Protein AF-A0A6F9BX12-F1 (afdb_monomer)

Mean predicted aligned error: 16.03 Å

Secondary structure (DSSP, 8-state):
--SSHHHHHHHHHHHHHHHHHHHHHHHHHHHHHHHHHHHHHHHHHHHH---TTSSSSS-HHHHHHHS--S-PPPHHHHHHHHHHHHHHHHHHHHHHHHHH-S-HHHHHHHHHHHHHHHHHHHHHHHHHHHHHHHHHHHH-TTHHHHIIIIIIHHHHHHHHHHHHHHHHHHHHHHHHTS---HHHHHHHHHHHHHHHHHHHHHIIIIISHHHHTT--THHHHHHHHHHH-----SS-TTTTTTTT-----------------------------

Sequence (273 aa):
MYRSHVSLYTQGQGSMEGRLHHVVLHGVCITLAMVSQVFSETFHVLASGTNSGGLFRTTMDNVSESFPLEVTMDCWADNTWIMLRIWSSAWLIHSLFTVFQSDLLPSLFFKWVMPVHSFQMLYVSYRNLHNHRAWLAINNPKEPWWTRYLTQNGLAVFGWWTLLEALVSLGVVLRYQAGLPDPLVSSMVLTLLLLGMLIWFVFESFIFSKYIRYTFTVYPVLIVGLGAMVPNAGSNDDTSKYLTKEPNHKPDFCKTVCQPMGKDSTMASQTGF

Solvent-accessible surface area (backbone atoms only — not comparable to full-atom values): 16300 Å² total; per-residue (Å²): 143,78,75,72,67,61,56,59,51,53,56,52,46,55,53,50,51,51,52,48,50,51,53,51,48,53,52,49,52,54,52,51,50,50,51,53,48,55,51,52,50,51,53,48,54,54,42,69,44,92,51,98,80,47,100,47,94,67,33,63,66,63,51,43,71,74,50,75,57,96,80,67,82,57,73,70,62,62,52,48,55,55,53,53,51,54,52,52,48,52,54,52,52,49,54,53,49,58,74,73,48,91,64,64,64,67,60,45,53,60,38,48,50,53,21,53,52,30,49,51,52,43,50,52,50,53,52,52,50,61,75,44,39,73,60,36,57,74,77,42,63,63,53,68,54,49,47,37,64,48,52,45,19,50,36,40,33,53,20,53,52,36,41,50,54,30,40,54,48,48,31,52,44,42,41,72,74,68,65,46,57,68,71,59,39,53,51,51,40,52,48,52,53,49,50,53,48,52,54,49,50,46,36,33,69,66,76,36,38,92,75,45,64,69,52,64,44,53,58,62,50,47,54,52,54,55,65,69,66,66,76,88,88,78,81,64,85,71,57,69,78,62,73,81,65,85,78,97,79,89,79,91,85,88,85,88,87,88,85,90,79,82,89,85,89,86,90,83,86,85,90,84,134

Structure (mmCIF, N/CA/C/O backbone):
data_AF-A0A6F9BX12-F1
#
_entry.id   AF-A0A6F9BX12-F1
#
loop_
_atom_site.group_PDB
_atom_site.id
_atom_site.type_symbol
_atom_site.label_atom_id
_atom_site.label_alt_id
_atom_site.label_comp_id
_atom_site.label_asym_id
_atom_site.label_entity_id
_atom_site.label_seq_id
_atom_site.pdbx_PDB_ins_code
_atom_site.Cartn_x
_atom_site.Cartn_y
_atom_site.Cartn_z
_atom_site.occupancy
_atom_site.B_iso_or_equiv
_atom_site.auth_seq_id
_atom_site.auth_comp_id
_atom_site.auth_asym_id
_atom_site.auth_atom_id
_atom_site.pdbx_PDB_model_num
ATOM 1 N N . MET A 1 1 ? -45.456 -12.730 36.410 1.00 42.88 1 MET A N 1
ATOM 2 C CA . MET A 1 1 ? -45.103 -11.617 35.498 1.00 42.88 1 MET A CA 1
ATOM 3 C C . MET A 1 1 ? -43.731 -11.026 35.889 1.00 42.88 1 MET A C 1
ATOM 5 O O . MET A 1 1 ? -43.645 -9.866 36.245 1.00 42.88 1 MET A O 1
ATOM 9 N N . TYR A 1 2 ? -42.648 -11.824 35.887 1.00 39.19 2 TYR A N 1
ATOM 10 C CA . TYR A 1 2 ? -41.310 -11.372 36.351 1.00 39.19 2 TYR A CA 1
ATOM 11 C C . TYR A 1 2 ? -40.143 -11.930 35.505 1.00 39.19 2 TYR A C 1
ATOM 13 O O . TYR A 1 2 ? -38.984 -11.852 35.888 1.00 39.19 2 TYR A O 1
ATOM 21 N N . ARG A 1 3 ? -40.432 -12.542 34.346 1.00 43.69 3 ARG A N 1
ATOM 22 C CA . ARG A 1 3 ? -39.430 -13.277 33.548 1.00 43.69 3 ARG A CA 1
ATOM 23 C C . ARG A 1 3 ? -38.825 -12.455 32.399 1.00 43.69 3 ARG A C 1
ATOM 25 O O . ARG A 1 3 ? -37.808 -12.849 31.849 1.00 43.69 3 ARG A O 1
ATOM 32 N N . SER A 1 4 ? -39.397 -11.297 32.071 1.00 49.06 4 SER A N 1
ATOM 33 C CA . SER A 1 4 ? -39.005 -10.526 30.880 1.00 49.06 4 SER A CA 1
ATOM 34 C C . SER A 1 4 ? -37.912 -9.480 31.138 1.00 49.06 4 SER A C 1
ATOM 36 O O . SER A 1 4 ? -37.182 -9.130 30.218 1.00 49.06 4 SER A O 1
ATOM 38 N N . HIS A 1 5 ? -37.742 -9.010 32.380 1.00 43.38 5 HIS A N 1
ATOM 39 C CA . HIS A 1 5 ? -36.736 -7.986 32.706 1.00 43.38 5 HIS A CA 1
ATOM 40 C C . HIS A 1 5 ? -35.324 -8.552 32.929 1.00 43.38 5 HIS A C 1
ATOM 42 O O . HIS A 1 5 ? -34.346 -7.855 32.681 1.00 43.38 5 HIS A O 1
ATOM 48 N N . VAL A 1 6 ? -35.192 -9.823 33.323 1.00 50.25 6 VAL A N 1
ATOM 49 C CA . VAL A 1 6 ? -33.879 -10.451 33.576 1.00 50.25 6 VAL A CA 1
ATOM 50 C C . VAL A 1 6 ? -33.099 -10.693 32.274 1.00 50.25 6 VAL A C 1
ATOM 52 O O . VAL A 1 6 ? -31.873 -10.602 32.267 1.00 50.25 6 VAL A O 1
ATOM 55 N N . SER A 1 7 ? -33.795 -10.927 31.155 1.00 48.75 7 SER A N 1
ATOM 56 C CA . SER A 1 7 ? -33.174 -11.236 29.855 1.00 48.75 7 SER A CA 1
ATOM 57 C C . SER A 1 7 ? -32.517 -10.021 29.186 1.00 48.75 7 SER A C 1
ATOM 59 O O . SER A 1 7 ? -31.494 -10.160 28.528 1.00 48.75 7 SER A O 1
ATOM 61 N N . LEU A 1 8 ? -33.069 -8.818 29.376 1.00 45.97 8 LEU A N 1
ATOM 62 C CA . LEU A 1 8 ? -32.510 -7.576 28.820 1.00 45.97 8 LEU A CA 1
ATOM 63 C C . LEU A 1 8 ? -31.244 -7.127 29.563 1.00 45.97 8 LEU A C 1
ATOM 65 O O . LEU A 1 8 ? -30.300 -6.655 28.933 1.00 45.97 8 LEU A O 1
ATOM 69 N N . TYR A 1 9 ? -31.195 -7.333 30.883 1.00 42.28 9 TYR A N 1
ATOM 70 C CA . TYR A 1 9 ? -29.991 -7.073 31.673 1.00 42.28 9 TYR A CA 1
ATOM 71 C C . TYR A 1 9 ? -28.871 -8.056 31.334 1.00 42.28 9 TYR A C 1
ATOM 73 O O . TYR A 1 9 ? -27.761 -7.627 31.054 1.00 42.28 9 TYR A O 1
ATOM 81 N N . THR A 1 10 ? -29.160 -9.356 31.262 1.00 49.72 10 THR A N 1
ATOM 82 C CA . THR A 1 10 ? -28.142 -10.372 30.932 1.00 49.72 10 THR A CA 1
ATOM 83 C C . THR A 1 10 ? -27.606 -10.244 29.501 1.00 49.72 10 THR A C 1
ATOM 85 O O . THR A 1 10 ? -26.407 -10.409 29.287 1.00 49.72 10 THR A O 1
ATOM 88 N N . GLN A 1 11 ? -28.442 -9.860 28.530 1.00 42.38 11 GLN A N 1
ATOM 89 C CA . GLN A 1 11 ? -28.013 -9.640 27.143 1.00 42.38 11 GLN A CA 1
ATOM 90 C C . GLN A 1 11 ? -27.210 -8.335 26.958 1.00 42.38 11 GLN A C 1
ATOM 92 O O . GLN A 1 11 ? -26.250 -8.305 26.187 1.00 42.38 11 GLN A O 1
ATOM 97 N N . GLY A 1 12 ? -27.536 -7.273 27.707 1.00 48.53 12 GLY A N 1
ATOM 98 C CA . GLY A 1 12 ? -26.727 -6.048 27.759 1.00 48.53 12 GLY A CA 1
ATOM 99 C C . GLY A 1 12 ? -25.396 -6.233 28.498 1.00 48.53 12 GLY A C 1
ATOM 100 O O . GLY A 1 12 ? -24.371 -5.702 28.072 1.00 48.53 12 GLY A O 1
ATOM 101 N N . GLN A 1 13 ? -25.393 -7.042 29.558 1.00 46.41 13 GLN A N 1
ATOM 102 C CA . GLN A 1 13 ? -24.228 -7.317 30.398 1.00 46.41 13 GLN A CA 1
ATOM 103 C C . GLN A 1 13 ? -23.211 -8.220 29.683 1.00 46.41 13 GLN A C 1
ATOM 105 O O . GLN A 1 13 ? -22.035 -7.877 29.654 1.00 46.41 13 GLN A O 1
ATOM 110 N N . GLY A 1 14 ? -23.656 -9.261 28.966 1.00 53.12 14 GLY A N 1
ATOM 111 C CA . GLY A 1 14 ? -22.767 -10.081 28.129 1.00 53.12 14 GLY A CA 1
ATOM 112 C C . GLY A 1 14 ? -22.146 -9.318 26.947 1.00 53.12 14 GLY A C 1
ATOM 113 O O . GLY A 1 14 ? -20.996 -9.559 26.581 1.00 53.12 14 GLY A O 1
ATOM 114 N N . SER A 1 15 ? -22.864 -8.342 26.377 1.00 54.81 15 SER A N 1
ATOM 115 C CA . SER A 1 15 ? -22.341 -7.482 25.302 1.00 54.81 15 SER A CA 1
ATOM 116 C C . SER A 1 15 ? -21.321 -6.451 25.812 1.00 54.81 15 SER A C 1
ATOM 118 O O . SER A 1 15 ? -20.305 -6.204 25.155 1.00 54.81 15 SER A O 1
ATOM 120 N N . MET A 1 16 ? -21.559 -5.864 26.993 1.00 59.56 16 MET A N 1
ATOM 121 C CA . MET A 1 16 ? -20.612 -4.947 27.639 1.00 59.56 16 MET A CA 1
ATOM 122 C C . MET A 1 16 ? -19.359 -5.670 28.133 1.00 59.56 16 MET A C 1
ATOM 124 O O . MET A 1 16 ? -18.258 -5.171 27.918 1.00 59.56 16 MET A O 1
ATOM 128 N N . GLU A 1 17 ? -19.509 -6.850 28.730 1.00 69.00 17 GLU A N 1
ATOM 129 C CA . GLU A 1 17 ? -18.398 -7.671 29.211 1.00 69.00 17 GLU A CA 1
ATOM 130 C C . GLU A 1 17 ? -17.538 -8.177 28.044 1.00 69.00 17 GLU A C 1
ATOM 132 O O . GLU A 1 17 ? -16.317 -8.053 28.089 1.00 69.00 17 GLU A O 1
ATOM 137 N N . GLY A 1 18 ? -18.150 -8.597 26.929 1.00 70.94 18 GLY A N 1
ATOM 138 C CA . GLY A 1 18 ? -17.422 -8.959 25.706 1.00 70.94 18 GLY A CA 1
ATOM 139 C C . GLY A 1 18 ? -16.655 -7.788 25.076 1.00 70.94 18 GLY A C 1
ATOM 140 O O . GLY A 1 18 ? -15.501 -7.939 24.671 1.00 70.94 18 GLY A O 1
ATOM 141 N N . ARG A 1 19 ? -17.255 -6.591 25.036 1.00 69.06 19 ARG A N 1
ATOM 142 C CA . ARG A 1 19 ? -16.583 -5.376 24.543 1.00 69.06 19 ARG A CA 1
ATOM 143 C C . ARG A 1 19 ? -15.435 -4.953 25.461 1.00 69.06 19 ARG A C 1
ATOM 145 O O . ARG A 1 19 ? -14.376 -4.575 24.965 1.00 69.06 19 ARG A O 1
ATOM 152 N N . LEU A 1 20 ? -15.636 -5.036 26.776 1.00 75.94 20 LEU A N 1
ATOM 153 C CA . LEU A 1 20 ? -14.616 -4.731 27.774 1.00 75.94 20 LEU A CA 1
ATOM 154 C C . LEU A 1 20 ? -13.445 -5.710 27.668 1.00 75.94 20 LEU A C 1
ATOM 156 O O . LEU A 1 20 ? -12.307 -5.267 27.574 1.00 75.94 20 LEU A O 1
ATOM 160 N N . HIS A 1 21 ? -13.714 -7.015 27.586 1.00 79.12 21 HIS A N 1
ATOM 161 C CA . HIS A 1 21 ? -12.685 -8.035 27.383 1.00 79.12 21 HIS A CA 1
ATOM 162 C C . HIS A 1 21 ? -11.874 -7.794 26.113 1.00 79.12 21 HIS A C 1
ATOM 164 O O . HIS A 1 21 ? -10.651 -7.879 26.153 1.00 79.12 21 HIS A O 1
ATOM 170 N N . HIS A 1 22 ? -12.530 -7.451 25.002 1.00 72.81 22 HIS A N 1
ATOM 171 C CA . HIS A 1 22 ? -11.839 -7.145 23.753 1.00 72.81 22 HIS A CA 1
ATOM 172 C C . HIS A 1 22 ? -10.929 -5.914 23.902 1.00 72.81 22 HIS A C 1
ATOM 174 O O . HIS A 1 22 ? -9.751 -5.981 23.570 1.00 72.81 22 HIS A O 1
ATOM 180 N N . VAL A 1 23 ? -11.428 -4.806 24.461 1.00 77.38 23 VAL A N 1
ATOM 181 C CA . VAL A 1 23 ? -10.627 -3.580 24.655 1.00 77.38 23 VAL A CA 1
ATOM 182 C C . VAL A 1 23 ? -9.467 -3.803 25.630 1.00 77.38 23 VAL A C 1
ATOM 184 O O . VAL A 1 23 ? -8.347 -3.375 25.355 1.00 77.38 23 VAL A O 1
ATOM 187 N N . VAL A 1 24 ? -9.706 -4.516 26.734 1.00 82.31 24 VAL A N 1
ATOM 188 C CA . VAL A 1 24 ? -8.669 -4.870 27.712 1.00 82.31 24 VAL A CA 1
ATOM 189 C C . VAL A 1 24 ? -7.616 -5.772 27.072 1.00 82.31 24 VAL A C 1
ATOM 191 O O . VAL A 1 24 ? -6.429 -5.521 27.247 1.00 82.31 24 VAL A O 1
ATOM 194 N N . LEU A 1 25 ? -8.019 -6.767 26.277 1.00 84.56 25 LEU A N 1
ATOM 195 C CA . LEU A 1 25 ? -7.093 -7.651 25.569 1.00 84.56 25 LEU A CA 1
ATOM 196 C C . LEU A 1 25 ? -6.205 -6.871 24.592 1.00 84.56 25 LEU A C 1
ATOM 198 O O . LEU A 1 25 ? -4.987 -7.025 24.631 1.00 84.56 25 LEU A O 1
ATOM 202 N N . HIS A 1 26 ? -6.788 -5.989 23.773 1.00 78.50 26 HIS A N 1
ATOM 203 C CA . HIS A 1 26 ? -6.023 -5.118 22.869 1.00 78.50 26 HIS A CA 1
ATOM 204 C C . HIS A 1 26 ? -5.040 -4.226 23.638 1.00 78.50 26 HIS A C 1
ATOM 206 O O . HIS A 1 26 ? -3.866 -4.150 23.275 1.00 78.50 26 HIS A O 1
ATOM 212 N N . GLY A 1 27 ? -5.474 -3.614 24.745 1.00 82.25 27 GLY A N 1
ATOM 213 C CA . GLY A 1 27 ? -4.604 -2.805 25.605 1.00 82.25 27 GLY A CA 1
ATOM 214 C C . GLY A 1 27 ? -3.451 -3.603 26.228 1.00 82.25 27 GLY A C 1
ATOM 215 O O . GLY A 1 27 ? -2.305 -3.145 26.244 1.00 82.25 27 GLY A O 1
ATOM 216 N N . VAL A 1 28 ? -3.717 -4.829 26.686 1.00 87.00 28 VAL A N 1
ATOM 217 C CA . VAL A 1 28 ? -2.694 -5.732 27.237 1.00 87.00 28 VAL A CA 1
ATOM 218 C C . VAL A 1 28 ? -1.699 -6.159 26.155 1.00 87.00 28 VAL A C 1
ATOM 220 O O . VAL A 1 28 ? -0.495 -6.129 26.391 1.00 87.00 28 VAL A O 1
ATOM 223 N N . CYS A 1 29 ? -2.160 -6.484 24.946 1.00 86.06 29 CYS A N 1
ATOM 224 C CA . CYS A 1 29 ? -1.273 -6.829 23.834 1.00 86.06 29 CYS A CA 1
ATOM 225 C C . CYS A 1 29 ? -0.345 -5.665 23.450 1.00 86.06 29 CYS A C 1
ATOM 227 O O . CYS A 1 29 ? 0.850 -5.883 23.254 1.00 86.06 29 CYS A O 1
ATOM 229 N N . ILE A 1 30 ? -0.862 -4.432 23.390 1.00 87.06 30 ILE A N 1
ATOM 230 C CA . ILE A 1 30 ? -0.060 -3.241 23.059 1.00 87.06 30 ILE A CA 1
ATOM 231 C C . ILE A 1 30 ? 0.987 -2.964 24.147 1.00 87.06 30 ILE A C 1
ATOM 233 O O . ILE A 1 30 ? 2.149 -2.708 23.831 1.00 87.06 30 ILE A O 1
ATOM 237 N N . THR A 1 31 ? 0.605 -3.045 25.425 1.00 85.62 31 THR A N 1
ATOM 238 C CA . THR A 1 31 ? 1.542 -2.828 26.542 1.00 85.62 31 THR A CA 1
ATOM 239 C C . THR A 1 31 ? 2.616 -3.913 26.604 1.00 85.62 31 THR A C 1
ATOM 241 O O . THR A 1 31 ? 3.792 -3.589 26.756 1.00 85.62 31 THR A O 1
ATOM 244 N N . LEU A 1 32 ? 2.254 -5.183 26.396 1.00 89.56 32 LEU A N 1
ATOM 245 C CA . LEU A 1 32 ? 3.213 -6.286 26.318 1.00 89.56 32 LEU A CA 1
ATOM 246 C C . LEU A 1 32 ? 4.195 -6.106 25.151 1.00 89.56 32 LEU A C 1
ATOM 248 O O . LEU A 1 32 ? 5.398 -6.284 25.333 1.00 89.56 32 LEU A O 1
ATOM 252 N N . ALA A 1 33 ? 3.704 -5.712 23.972 1.00 87.94 33 ALA A N 1
ATOM 253 C CA . ALA A 1 33 ? 4.547 -5.462 22.805 1.00 87.94 33 ALA A CA 1
ATOM 254 C C . ALA A 1 33 ? 5.518 -4.292 23.037 1.00 87.94 33 ALA A C 1
ATOM 256 O O . ALA A 1 33 ? 6.695 -4.394 22.697 1.00 87.94 33 ALA A O 1
ATOM 257 N N . MET A 1 34 ? 5.061 -3.218 23.687 1.00 87.00 34 MET A N 1
ATOM 258 C CA . MET A 1 34 ? 5.910 -2.094 24.094 1.00 87.00 34 MET A CA 1
ATOM 259 C C . MET A 1 34 ? 7.010 -2.519 25.066 1.00 87.00 34 MET A C 1
ATOM 261 O O . MET A 1 34 ? 8.175 -2.189 24.852 1.00 87.00 34 MET A O 1
ATOM 265 N N . VAL A 1 35 ? 6.668 -3.290 26.101 1.00 89.25 35 VAL A N 1
ATOM 266 C CA . VAL A 1 35 ? 7.652 -3.805 27.065 1.00 89.25 35 VAL A CA 1
ATOM 267 C C . VAL A 1 35 ? 8.663 -4.715 26.369 1.00 89.25 35 VAL A C 1
ATOM 269 O O . VAL A 1 35 ? 9.863 -4.554 26.575 1.00 89.25 35 VAL A O 1
ATOM 272 N N . SER A 1 36 ? 8.199 -5.623 25.504 1.00 89.12 36 SER A N 1
ATOM 273 C CA . SER A 1 36 ? 9.072 -6.509 24.728 1.00 89.12 36 SER A CA 1
ATOM 274 C C . SER A 1 36 ? 10.023 -5.728 23.821 1.00 89.12 36 SER A C 1
ATOM 276 O O . SER A 1 36 ? 11.197 -6.081 23.721 1.00 89.12 36 SER A O 1
ATOM 278 N N . GLN A 1 37 ? 9.544 -4.660 23.175 1.00 88.00 37 GLN A N 1
ATOM 279 C CA . GLN A 1 37 ? 10.376 -3.826 22.311 1.00 88.00 37 GLN A CA 1
ATOM 280 C C . GLN A 1 37 ? 11.429 -3.074 23.129 1.00 88.00 37 GLN A C 1
ATOM 282 O O . GLN A 1 37 ? 12.611 -3.150 22.809 1.00 88.00 37 GLN A O 1
ATOM 287 N N . VAL A 1 38 ? 11.031 -2.406 24.218 1.00 87.94 38 VAL A N 1
ATOM 288 C CA . VAL A 1 38 ? 11.960 -1.690 25.110 1.00 87.94 38 VAL A CA 1
ATOM 289 C C . VAL A 1 38 ? 13.019 -2.641 25.666 1.00 87.94 38 VAL A C 1
ATOM 291 O O . VAL A 1 38 ? 14.201 -2.300 25.696 1.00 87.94 38 VAL A O 1
ATOM 294 N N . PHE A 1 39 ? 12.616 -3.849 26.061 1.00 88.19 39 PHE A N 1
ATOM 295 C CA . PHE A 1 39 ? 13.531 -4.888 26.516 1.00 88.19 39 PHE A CA 1
ATOM 296 C C . PHE A 1 39 ? 14.523 -5.278 25.411 1.00 88.19 39 PHE A C 1
ATOM 298 O O . PHE A 1 39 ? 15.729 -5.239 25.641 1.00 88.19 39 PHE A O 1
ATOM 305 N N . SER A 1 40 ? 14.046 -5.566 24.197 1.00 85.75 40 SER A N 1
ATOM 306 C CA . SER A 1 40 ? 14.904 -5.912 23.056 1.00 85.75 40 SER A CA 1
ATOM 307 C C . SER A 1 40 ? 15.917 -4.809 22.719 1.00 85.75 40 SER A C 1
ATOM 309 O O . SER A 1 40 ? 17.094 -5.106 22.520 1.00 85.75 40 SER A O 1
ATOM 311 N N . GLU A 1 41 ? 15.499 -3.539 22.697 1.00 83.56 41 GLU A N 1
ATOM 312 C CA . GLU A 1 41 ? 16.399 -2.404 22.428 1.00 83.56 41 GLU A CA 1
ATOM 313 C C . GLU A 1 41 ? 17.435 -2.216 23.535 1.00 83.56 41 GLU A C 1
ATOM 315 O O . GLU A 1 41 ? 18.612 -1.987 23.266 1.00 83.56 41 GLU A O 1
ATOM 320 N N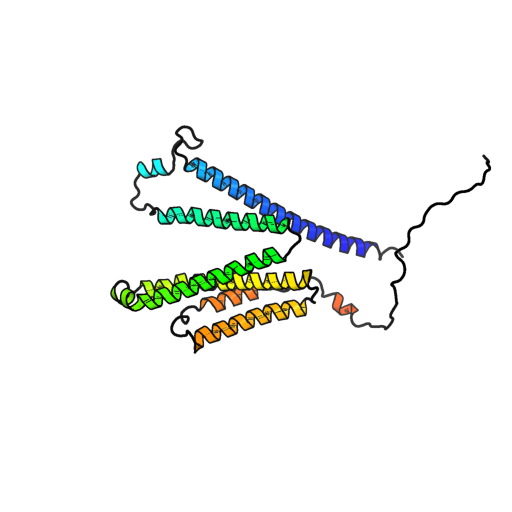 . THR A 1 42 ? 17.013 -2.366 24.791 1.00 84.69 42 THR A N 1
ATOM 321 C CA . THR A 1 42 ? 17.914 -2.260 25.942 1.00 84.69 42 THR A CA 1
ATOM 322 C C . THR A 1 42 ? 19.005 -3.326 25.866 1.00 84.69 42 THR A C 1
ATOM 324 O O . THR A 1 42 ? 20.183 -3.021 26.037 1.00 84.69 42 THR A O 1
ATOM 327 N N . PHE A 1 43 ? 18.636 -4.570 25.550 1.00 82.31 43 PHE A N 1
ATOM 328 C CA . PHE A 1 43 ? 19.597 -5.658 25.362 1.00 82.31 43 PHE A CA 1
ATOM 329 C C . PHE A 1 43 ? 20.520 -5.417 24.170 1.00 82.31 43 PHE A C 1
ATOM 331 O O . PHE A 1 43 ? 21.714 -5.690 24.272 1.00 82.31 43 PHE A O 1
ATOM 338 N N . HIS A 1 44 ? 19.997 -4.873 23.071 1.00 78.19 44 HIS A N 1
ATOM 339 C CA . HIS A 1 44 ? 20.802 -4.540 21.902 1.00 78.19 44 HIS A CA 1
ATOM 340 C C . HIS A 1 44 ? 21.864 -3.479 22.226 1.00 78.19 44 HIS A C 1
ATOM 342 O O . HIS A 1 44 ? 23.041 -3.711 21.965 1.00 78.19 44 HIS A O 1
ATOM 348 N N . VAL A 1 45 ? 21.480 -2.374 22.877 1.00 77.81 45 VAL A N 1
ATOM 349 C CA . VAL A 1 45 ? 22.408 -1.300 23.279 1.00 77.81 45 VAL A CA 1
ATOM 350 C C . VAL A 1 45 ? 23.454 -1.799 24.280 1.00 77.81 45 VAL A C 1
ATOM 352 O O . VAL A 1 45 ? 24.627 -1.432 24.200 1.00 77.81 45 VAL A O 1
ATOM 355 N N . LEU A 1 46 ? 23.055 -2.659 25.221 1.00 75.38 46 LEU A N 1
ATOM 356 C CA . LEU A 1 46 ? 23.986 -3.265 26.176 1.00 75.38 46 LEU A CA 1
ATOM 357 C C . LEU A 1 46 ? 24.973 -4.228 25.503 1.00 75.38 46 LEU A C 1
ATOM 359 O O . LEU A 1 46 ? 26.110 -4.334 25.956 1.00 75.38 46 LEU A O 1
ATOM 363 N N . ALA A 1 47 ? 24.555 -4.923 24.443 1.00 71.19 47 ALA A N 1
ATOM 364 C CA . ALA A 1 47 ? 25.397 -5.848 23.689 1.00 71.19 47 ALA A CA 1
ATOM 365 C C . ALA A 1 47 ? 26.329 -5.148 22.680 1.00 71.19 47 ALA A C 1
ATOM 367 O O . ALA A 1 47 ? 27.367 -5.713 22.330 1.00 71.19 47 ALA A O 1
ATOM 368 N N . SER A 1 48 ? 25.981 -3.935 22.230 1.00 67.81 48 SER A N 1
ATOM 369 C CA . SER A 1 48 ? 26.781 -3.124 21.299 1.00 67.81 48 SER A CA 1
ATOM 370 C C . SER A 1 48 ? 27.731 -2.133 21.992 1.00 67.81 48 SER A C 1
ATOM 372 O O . SER A 1 48 ? 28.589 -1.541 21.347 1.00 67.81 48 SER A O 1
ATOM 374 N N . GLY A 1 49 ? 27.575 -1.890 23.298 1.00 62.72 49 GLY A N 1
ATOM 375 C CA . GLY A 1 49 ? 28.341 -0.873 24.023 1.00 62.72 49 GLY A CA 1
ATOM 376 C C . GLY A 1 49 ? 29.798 -1.266 24.304 1.00 62.72 49 GLY A C 1
ATOM 377 O O . GLY A 1 49 ? 30.064 -2.272 24.950 1.00 62.72 49 GLY A O 1
ATOM 378 N N . THR A 1 50 ? 30.748 -0.404 23.936 1.00 54.00 50 THR A N 1
ATOM 379 C CA . THR A 1 50 ? 32.210 -0.534 24.141 1.00 54.00 50 THR A CA 1
ATOM 380 C C . THR A 1 50 ? 32.680 -0.367 25.597 1.00 54.00 50 THR A C 1
ATOM 382 O O . THR A 1 50 ? 33.829 -0.003 25.850 1.00 54.00 50 THR A O 1
ATOM 385 N N . ASN A 1 51 ? 31.807 -0.571 26.585 1.00 55.69 51 ASN A N 1
ATOM 386 C CA . ASN A 1 51 ? 32.152 -0.377 27.990 1.00 55.69 51 ASN A CA 1
ATOM 387 C C . ASN A 1 51 ? 32.661 -1.693 28.583 1.00 55.69 51 ASN A C 1
ATOM 389 O O . ASN A 1 51 ? 31.892 -2.622 28.817 1.00 55.69 51 ASN A O 1
ATOM 393 N N . SER A 1 52 ? 33.958 -1.735 28.893 1.00 49.53 52 SER A N 1
ATOM 394 C CA . SER A 1 52 ? 34.715 -2.875 29.439 1.00 49.53 52 SER A CA 1
ATOM 395 C C . SER A 1 52 ? 34.266 -3.382 30.827 1.00 49.53 52 SER A C 1
ATOM 397 O O . SER A 1 52 ? 34.948 -4.202 31.438 1.00 49.53 52 SER A O 1
ATOM 399 N N . GLY A 1 53 ? 33.108 -2.930 31.320 1.00 57.16 53 GLY A N 1
ATOM 400 C CA . GLY A 1 53 ? 32.486 -3.355 32.578 1.00 57.16 53 GLY A CA 1
ATOM 401 C C . GLY A 1 53 ? 30.971 -3.592 32.495 1.00 57.16 53 GLY A C 1
ATOM 402 O O . GLY A 1 53 ? 30.312 -3.595 33.531 1.00 57.16 53 GLY A O 1
ATOM 403 N N . GLY A 1 54 ? 30.400 -3.732 31.291 1.00 61.78 54 GLY A N 1
ATOM 404 C CA . GLY A 1 54 ? 28.968 -3.987 31.082 1.00 61.78 54 GLY A CA 1
ATOM 405 C C . GLY A 1 54 ? 28.519 -5.431 31.375 1.00 61.78 54 GLY A C 1
ATOM 406 O O . GLY A 1 54 ? 29.332 -6.317 31.628 1.00 61.78 54 GLY A O 1
ATOM 407 N N . LEU A 1 55 ? 27.198 -5.672 31.307 1.00 64.69 55 LEU A N 1
ATOM 408 C CA . LEU A 1 55 ? 26.546 -6.979 31.536 1.00 64.69 55 LEU A CA 1
ATOM 409 C C . LEU A 1 55 ? 27.122 -8.107 30.652 1.00 64.69 55 LEU A C 1
ATOM 411 O O . LEU A 1 55 ? 27.133 -9.269 31.055 1.00 64.69 5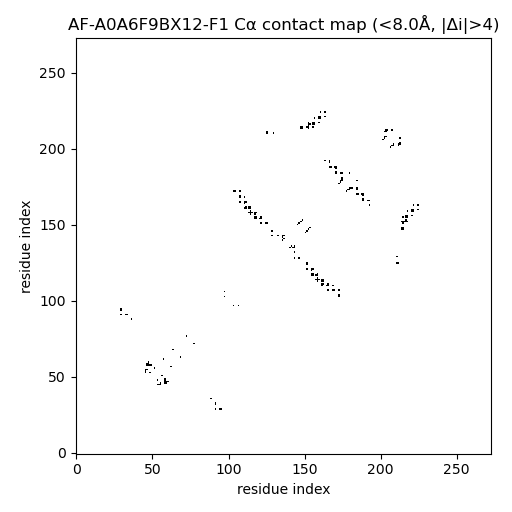5 LEU A O 1
ATOM 415 N N . PHE A 1 56 ? 27.627 -7.761 29.464 1.00 64.00 56 PHE A N 1
ATOM 416 C CA . PHE A 1 56 ? 28.301 -8.678 28.551 1.00 64.00 56 PHE A CA 1
ATOM 417 C C . PHE A 1 56 ? 29.815 -8.442 28.587 1.00 64.00 56 PHE A C 1
ATOM 419 O O . PHE A 1 56 ? 30.293 -7.346 28.312 1.00 64.00 56 PHE A O 1
ATOM 426 N N . ARG A 1 57 ? 30.579 -9.496 28.910 1.00 57.81 57 ARG A N 1
ATOM 427 C CA . ARG A 1 57 ? 32.056 -9.472 28.982 1.00 57.81 57 ARG A CA 1
ATOM 428 C C . ARG A 1 57 ? 32.738 -9.256 27.626 1.00 57.81 57 ARG A C 1
ATOM 430 O O . ARG A 1 57 ? 33.909 -8.894 27.594 1.00 57.81 57 ARG A O 1
ATOM 437 N N . THR A 1 58 ? 32.030 -9.516 26.532 1.00 59.72 58 THR A N 1
ATOM 438 C CA . THR A 1 58 ? 32.520 -9.414 25.155 1.00 59.72 58 THR A CA 1
ATOM 439 C C . THR A 1 58 ? 31.418 -8.822 24.282 1.00 59.72 58 THR A C 1
ATOM 441 O O . THR A 1 58 ? 30.324 -9.386 24.226 1.00 59.72 58 THR A O 1
ATOM 444 N N . THR A 1 59 ? 31.693 -7.708 23.606 1.00 63.72 59 THR A N 1
ATOM 445 C CA . THR A 1 59 ? 30.807 -7.121 22.589 1.00 63.72 59 THR A CA 1
ATOM 446 C C . THR A 1 59 ? 30.804 -7.961 21.315 1.00 63.72 59 THR A C 1
ATOM 448 O O . THR A 1 59 ? 31.791 -8.638 21.014 1.00 63.72 59 THR A O 1
ATOM 451 N N . MET A 1 60 ? 29.707 -7.900 20.549 1.00 63.34 60 MET A N 1
ATOM 452 C CA . MET A 1 60 ? 29.622 -8.575 19.245 1.00 63.34 60 MET A CA 1
ATOM 453 C C . MET A 1 60 ? 30.759 -8.145 18.307 1.00 63.34 60 MET A C 1
ATOM 455 O O . MET A 1 60 ? 31.374 -9.000 17.669 1.00 63.34 60 MET A O 1
ATOM 459 N N . ASP A 1 61 ? 31.120 -6.861 18.330 1.00 63.09 61 ASP A N 1
ATOM 460 C CA . ASP A 1 61 ? 32.207 -6.311 17.514 1.00 63.09 61 ASP A CA 1
ATOM 461 C C . ASP A 1 61 ? 33.578 -6.886 17.907 1.00 63.09 61 ASP A C 1
ATOM 463 O O . ASP A 1 61 ? 34.332 -7.337 17.050 1.00 63.09 61 ASP A O 1
ATOM 467 N N . ASN A 1 62 ? 33.873 -6.991 19.210 1.00 59.06 62 ASN A N 1
ATOM 468 C CA . ASN A 1 62 ? 35.149 -7.527 19.703 1.00 59.06 62 ASN A CA 1
ATOM 469 C C . ASN A 1 62 ? 35.324 -9.026 19.386 1.00 59.06 62 ASN A C 1
ATOM 471 O O . ASN A 1 62 ? 36.437 -9.501 19.153 1.00 59.06 62 ASN A O 1
ATOM 475 N N . VAL A 1 63 ? 34.226 -9.791 19.367 1.00 61.91 63 VAL A N 1
ATOM 476 C CA . VAL A 1 63 ? 34.244 -11.207 18.959 1.00 61.91 63 VAL A CA 1
ATOM 477 C C . VAL A 1 63 ? 34.415 -11.334 17.445 1.00 61.91 63 VAL A C 1
ATOM 479 O O . VAL A 1 63 ? 35.192 -12.180 17.006 1.00 61.91 63 VAL A O 1
ATOM 482 N N . SER A 1 64 ? 33.747 -10.487 16.655 1.00 60.66 64 SER A N 1
ATOM 483 C CA . SER A 1 64 ? 33.888 -10.481 15.194 1.00 60.66 64 SER A CA 1
ATOM 484 C C . SER A 1 64 ? 35.298 -10.087 14.741 1.00 60.66 64 SER A C 1
ATOM 486 O O . SER A 1 64 ? 35.795 -10.650 13.770 1.00 60.66 64 SER A O 1
ATOM 488 N N . GLU A 1 65 ? 35.966 -9.160 15.436 1.00 62.12 65 GLU A N 1
ATOM 489 C CA . GLU A 1 65 ? 37.372 -8.822 15.162 1.00 62.12 65 GLU A CA 1
ATOM 490 C C . GLU A 1 65 ? 38.329 -9.959 15.546 1.00 62.12 65 GLU A C 1
ATOM 492 O O . GLU A 1 65 ? 39.329 -10.192 14.867 1.00 62.12 65 GLU A O 1
ATOM 497 N N . SER A 1 66 ? 38.008 -10.703 16.609 1.00 66.56 66 SER A N 1
ATOM 498 C CA . SER A 1 66 ? 38.803 -11.856 17.053 1.00 66.56 66 SER A CA 1
ATOM 499 C C . SER A 1 66 ? 38.640 -13.080 16.141 1.00 66.56 66 SER A C 1
ATOM 501 O O . SER A 1 66 ? 39.551 -13.903 16.048 1.00 66.56 66 SER A O 1
ATOM 503 N N . PHE A 1 67 ? 37.493 -13.208 15.467 1.00 65.75 67 PHE A N 1
ATOM 504 C CA . PHE A 1 67 ? 37.172 -14.303 14.551 1.00 65.75 67 PHE A CA 1
ATOM 505 C C . PHE A 1 67 ? 36.586 -13.752 13.241 1.00 65.75 67 PHE A C 1
ATOM 507 O O . PHE A 1 67 ? 35.364 -13.776 13.065 1.00 65.75 67 PHE A O 1
ATOM 514 N N . PRO A 1 68 ? 37.426 -13.267 12.305 1.00 55.12 68 PRO A N 1
ATOM 515 C CA . PRO A 1 68 ? 36.945 -12.787 11.018 1.00 55.12 68 PRO A CA 1
ATOM 516 C C . PRO A 1 68 ? 36.337 -13.957 10.238 1.00 55.12 68 PRO A C 1
ATOM 518 O O . PRO A 1 68 ? 37.038 -14.845 9.752 1.00 55.12 68 PRO A O 1
ATOM 521 N N . LEU A 1 69 ? 35.010 -13.979 10.153 1.00 57.34 69 LEU A N 1
ATOM 522 C CA . LEU A 1 69 ? 34.286 -14.884 9.271 1.00 57.34 69 LEU A CA 1
ATOM 523 C C . LEU A 1 69 ? 34.405 -14.369 7.832 1.00 57.34 69 LEU A C 1
ATOM 525 O O . LEU A 1 69 ? 34.305 -13.175 7.583 1.00 57.34 69 LEU A O 1
ATOM 529 N N . GLU A 1 70 ? 34.571 -15.272 6.865 1.00 54.47 70 GLU A N 1
ATOM 530 C CA . GLU A 1 70 ? 34.577 -14.923 5.431 1.00 54.47 70 GLU A CA 1
ATOM 531 C C . GLU A 1 70 ? 33.217 -14.358 4.969 1.00 54.47 70 GLU A C 1
ATOM 533 O O . GLU A 1 70 ? 33.121 -13.667 3.959 1.00 54.47 70 GLU A O 1
ATOM 538 N N . VAL A 1 71 ? 32.163 -14.619 5.747 1.00 54.91 71 VAL A N 1
ATOM 539 C CA . VAL A 1 71 ? 30.800 -14.131 5.531 1.00 54.91 71 VAL A CA 1
ATOM 540 C C . VAL A 1 71 ? 30.450 -13.120 6.625 1.00 54.91 71 VAL A C 1
ATOM 542 O O . VAL A 1 71 ? 29.699 -13.425 7.551 1.00 54.91 71 VAL A O 1
ATOM 545 N N . THR A 1 72 ? 31.016 -11.917 6.554 1.00 57.84 72 THR A N 1
ATOM 546 C CA . THR A 1 72 ? 30.536 -10.764 7.330 1.00 57.84 72 THR A CA 1
ATOM 547 C C . THR A 1 72 ? 29.536 -9.970 6.497 1.00 57.84 72 THR A C 1
ATOM 549 O O . THR A 1 72 ? 29.643 -9.874 5.275 1.00 57.84 72 THR A O 1
ATOM 552 N N . MET A 1 73 ? 28.499 -9.445 7.146 1.00 58.34 73 MET A N 1
ATOM 553 C CA . MET A 1 73 ? 27.543 -8.568 6.474 1.00 58.34 73 MET A CA 1
ATOM 554 C C . MET A 1 73 ? 28.169 -7.179 6.310 1.00 58.34 73 MET A C 1
ATOM 556 O O . MET A 1 73 ? 28.740 -6.644 7.257 1.00 58.34 73 MET A O 1
ATOM 560 N N . ASP A 1 74 ? 28.032 -6.578 5.130 1.00 57.41 74 ASP A N 1
ATOM 561 C CA . ASP A 1 74 ? 28.449 -5.192 4.902 1.00 57.41 74 ASP A CA 1
ATOM 562 C C . ASP A 1 74 ? 27.624 -4.211 5.761 1.00 57.41 74 ASP A C 1
ATOM 564 O O . ASP A 1 74 ? 26.438 -4.437 6.016 1.00 57.41 74 ASP A O 1
ATOM 568 N N . CYS A 1 75 ? 28.203 -3.061 6.131 1.00 62.91 75 CYS A N 1
ATOM 569 C CA . CYS A 1 75 ? 27.588 -2.071 7.034 1.00 62.91 75 CYS A CA 1
ATOM 570 C C . CYS A 1 75 ? 26.184 -1.585 6.615 1.00 62.91 75 CYS A C 1
ATOM 572 O O . CYS A 1 75 ? 25.405 -1.122 7.449 1.00 62.91 75 CYS A O 1
ATOM 574 N N . TRP A 1 76 ? 25.827 -1.675 5.328 1.00 59.66 76 TRP A N 1
ATOM 575 C CA . TRP A 1 76 ? 24.483 -1.316 4.859 1.00 59.66 76 TRP A CA 1
ATOM 576 C C . TRP A 1 76 ? 23.407 -2.294 5.361 1.00 59.66 76 TRP A C 1
ATOM 578 O O . TRP A 1 76 ? 22.276 -1.885 5.637 1.00 59.66 76 TRP A O 1
ATOM 588 N N . ALA A 1 77 ? 23.751 -3.575 5.506 1.00 64.31 77 ALA A N 1
ATOM 589 C CA . ALA A 1 77 ? 22.840 -4.599 5.995 1.00 64.31 77 ALA A CA 1
ATOM 590 C C . ALA A 1 77 ? 22.589 -4.438 7.500 1.00 64.31 77 ALA A C 1
ATOM 592 O O . ALA A 1 77 ? 21.451 -4.579 7.946 1.00 64.31 77 ALA A O 1
ATOM 593 N N . ASP A 1 78 ? 23.605 -4.033 8.265 1.00 66.44 78 ASP A N 1
ATOM 594 C CA . ASP A 1 78 ? 23.452 -3.721 9.690 1.00 66.44 78 ASP A CA 1
ATOM 595 C C . ASP A 1 78 ? 22.508 -2.521 9.918 1.00 66.44 78 ASP A C 1
ATOM 597 O O . ASP A 1 78 ? 21.585 -2.561 10.736 1.00 66.44 78 ASP A O 1
ATOM 601 N N . ASN A 1 79 ? 22.610 -1.496 9.065 1.00 72.62 79 ASN A N 1
ATOM 602 C CA . ASN A 1 79 ? 21.724 -0.329 9.106 1.00 72.62 79 ASN A CA 1
ATOM 603 C C . ASN A 1 79 ? 20.242 -0.666 8.808 1.00 72.62 79 ASN A C 1
ATOM 605 O O . ASN A 1 79 ? 19.331 0.068 9.203 1.00 72.62 79 ASN A O 1
ATOM 609 N N . THR A 1 80 ? 19.971 -1.799 8.150 1.00 74.38 80 THR A N 1
ATOM 610 C CA . THR A 1 80 ? 18.597 -2.249 7.860 1.00 74.38 80 THR A CA 1
ATOM 611 C C . THR A 1 80 ? 17.841 -2.598 9.145 1.00 74.38 80 THR A C 1
ATOM 613 O O . THR A 1 80 ? 16.649 -2.298 9.269 1.00 74.38 80 THR A O 1
ATOM 616 N N . TRP A 1 81 ? 18.528 -3.151 10.148 1.00 72.81 8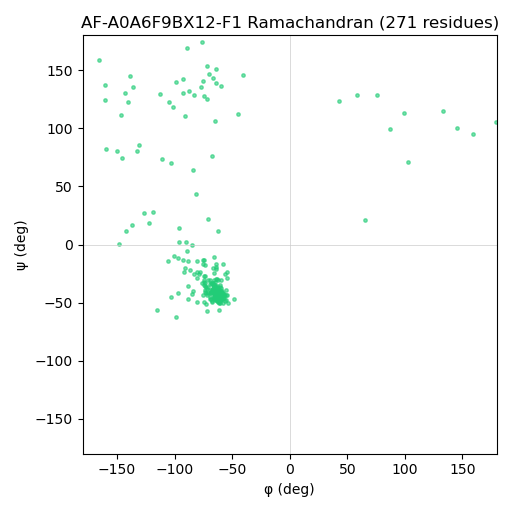1 TRP A N 1
ATOM 617 C CA . TRP A 1 81 ? 17.921 -3.468 11.441 1.00 72.81 81 TRP A CA 1
ATOM 618 C C . TRP A 1 81 ? 17.479 -2.212 12.195 1.00 72.81 81 TRP A C 1
ATOM 620 O O . TRP A 1 81 ? 16.419 -2.209 12.819 1.00 72.81 81 TRP A O 1
ATOM 630 N N . ILE A 1 82 ? 18.230 -1.112 12.084 1.00 79.31 82 ILE A N 1
ATOM 631 C CA . ILE A 1 82 ? 17.865 0.183 12.679 1.00 79.31 82 ILE A CA 1
ATOM 632 C C . ILE A 1 82 ? 16.568 0.715 12.062 1.00 79.31 82 ILE A C 1
ATOM 634 O O . ILE A 1 82 ? 15.663 1.124 12.792 1.00 79.31 82 ILE A O 1
ATOM 638 N N . MET A 1 83 ? 16.433 0.652 10.734 1.00 77.06 83 MET A N 1
ATOM 639 C CA . MET A 1 83 ? 15.207 1.076 10.050 1.00 77.06 83 MET A CA 1
ATOM 640 C C . MET A 1 83 ? 13.989 0.264 10.495 1.00 77.06 83 MET A C 1
ATOM 642 O O . MET A 1 83 ? 12.943 0.843 10.793 1.00 77.06 83 MET A O 1
ATOM 646 N N . LEU A 1 84 ? 14.127 -1.063 10.593 1.00 82.31 84 LEU A N 1
ATOM 647 C CA . LEU A 1 84 ? 13.043 -1.942 11.033 1.00 82.31 84 LEU A CA 1
ATOM 648 C C . LEU A 1 84 ? 12.602 -1.633 12.472 1.00 82.31 84 LEU A C 1
ATOM 650 O O . LEU A 1 84 ? 11.405 -1.614 12.760 1.00 82.31 84 LEU A O 1
ATOM 654 N N . ARG A 1 85 ? 13.550 -1.337 13.367 1.00 82.75 85 ARG A N 1
ATOM 655 C CA . ARG A 1 85 ? 13.268 -0.955 14.759 1.00 82.75 85 ARG A CA 1
ATOM 656 C C . ARG A 1 85 ? 12.528 0.373 14.873 1.00 82.75 85 ARG A C 1
ATOM 658 O O . ARG A 1 85 ? 11.534 0.460 15.596 1.00 82.75 85 ARG A O 1
ATOM 665 N N . ILE A 1 86 ? 12.972 1.393 14.135 1.00 84.25 86 ILE A N 1
ATOM 666 C CA . ILE A 1 86 ? 12.299 2.702 14.087 1.00 84.25 86 ILE A CA 1
ATOM 667 C C . ILE A 1 86 ? 10.875 2.532 13.555 1.00 84.25 86 ILE A C 1
ATOM 669 O O . ILE A 1 86 ? 9.926 3.063 14.130 1.00 84.25 86 ILE A O 1
ATOM 673 N N . TRP A 1 87 ? 10.722 1.744 12.492 1.00 83.50 87 TRP A N 1
ATOM 674 C CA . TRP A 1 87 ? 9.428 1.445 11.896 1.00 83.50 87 TRP A CA 1
ATOM 675 C C . TRP A 1 87 ? 8.484 0.736 12.874 1.00 83.50 87 TRP A C 1
ATOM 677 O O . TRP A 1 87 ? 7.362 1.195 13.081 1.00 83.50 87 TRP A O 1
ATOM 687 N N . SER A 1 88 ? 8.947 -0.334 13.527 1.00 81.06 88 SER A N 1
ATOM 688 C CA . SER A 1 88 ? 8.186 -1.062 14.554 1.00 81.06 88 SER A CA 1
ATOM 689 C C . SER A 1 88 ? 7.751 -0.137 15.701 1.00 81.06 88 SER A C 1
ATOM 691 O O . SER A 1 88 ? 6.584 -0.118 16.099 1.00 81.06 88 SER A O 1
ATOM 693 N N . SER A 1 89 ? 8.665 0.717 16.170 1.00 80.25 89 SER A N 1
ATOM 694 C CA . SER A 1 89 ? 8.393 1.683 17.240 1.00 80.25 89 SER A CA 1
ATOM 695 C C . SER A 1 89 ? 7.348 2.722 16.831 1.00 80.25 89 SER A C 1
ATOM 697 O O . SER A 1 89 ? 6.445 3.021 17.612 1.00 80.25 89 SER A O 1
ATOM 699 N N . ALA A 1 90 ? 7.409 3.233 15.597 1.00 83.44 90 ALA A N 1
ATOM 700 C CA . ALA A 1 90 ? 6.419 4.173 15.075 1.00 83.44 90 ALA A CA 1
ATOM 701 C C . ALA A 1 90 ? 5.001 3.570 15.070 1.00 83.44 90 ALA A C 1
ATOM 703 O O . ALA A 1 90 ? 4.045 4.241 15.464 1.00 83.44 90 ALA A O 1
ATOM 704 N N . TRP A 1 91 ? 4.864 2.290 14.706 1.00 80.75 91 TRP A N 1
ATOM 705 C CA . TRP A 1 91 ? 3.581 1.580 14.742 1.00 80.75 91 TRP A CA 1
ATOM 706 C C . TRP A 1 91 ? 3.037 1.381 16.155 1.00 80.75 91 TRP A C 1
ATOM 708 O O . TRP A 1 91 ? 1.837 1.563 16.383 1.00 80.75 91 TRP A O 1
ATOM 718 N N . LEU A 1 92 ? 3.895 1.042 17.117 1.00 83.25 92 LEU A N 1
ATOM 719 C CA . LEU A 1 92 ? 3.467 0.882 18.503 1.00 83.25 92 LEU A CA 1
ATOM 720 C C . LEU A 1 92 ? 3.074 2.233 19.126 1.00 83.25 92 LEU A C 1
ATOM 722 O O . LEU A 1 92 ? 2.061 2.307 19.821 1.00 83.25 92 LEU A O 1
ATOM 726 N N . ILE A 1 93 ? 3.807 3.314 18.831 1.00 82.00 93 ILE A N 1
ATOM 727 C CA . ILE A 1 93 ? 3.460 4.675 19.276 1.00 82.00 93 ILE A CA 1
ATOM 728 C C . ILE A 1 93 ? 2.129 5.119 18.664 1.00 82.00 93 ILE A C 1
ATOM 730 O O . ILE A 1 93 ? 1.268 5.622 19.383 1.00 82.00 93 ILE A O 1
ATOM 734 N N . HIS A 1 94 ? 1.921 4.895 17.362 1.00 80.06 94 HIS A N 1
ATOM 735 C CA . HIS A 1 94 ? 0.636 5.164 16.715 1.00 80.06 94 HIS A CA 1
ATOM 736 C C . HIS A 1 94 ? -0.500 4.382 17.388 1.00 80.06 94 HIS A C 1
ATOM 738 O O . HIS A 1 94 ? -1.536 4.959 17.707 1.00 80.06 94 HIS A O 1
ATOM 744 N N . SER A 1 95 ? -0.298 3.089 17.655 1.00 80.25 95 SER A N 1
ATOM 745 C CA . SER A 1 95 ? -1.301 2.239 18.311 1.00 80.25 95 SER A CA 1
ATOM 746 C C . SER A 1 95 ? -1.656 2.759 19.707 1.00 80.25 95 SER A C 1
ATOM 748 O O . SER A 1 95 ? -2.832 2.871 20.045 1.00 80.25 95 SER A O 1
ATOM 750 N N . LEU A 1 96 ? -0.655 3.172 20.487 1.00 80.44 96 LEU A N 1
ATOM 751 C CA . LEU A 1 96 ? -0.855 3.800 21.791 1.00 80.44 96 LEU A CA 1
ATOM 752 C C . LEU A 1 96 ? -1.656 5.103 21.669 1.00 80.44 96 LEU A C 1
ATOM 754 O O . LEU A 1 96 ? -2.631 5.313 22.386 1.00 80.44 96 LEU A O 1
ATOM 758 N N . PHE A 1 97 ? -1.284 5.957 20.717 1.00 76.31 97 PHE A N 1
ATOM 759 C CA . PHE A 1 97 ? -1.945 7.233 20.473 1.00 76.31 97 PHE A CA 1
ATOM 760 C C . PHE A 1 97 ? -3.416 7.056 20.078 1.00 76.31 97 PHE A C 1
ATOM 762 O O . PHE A 1 97 ? -4.277 7.759 20.599 1.00 76.31 97 PHE A O 1
ATOM 769 N N . THR A 1 98 ? -3.733 6.063 19.242 1.00 70.25 98 THR A N 1
ATOM 770 C CA . THR A 1 98 ? -5.121 5.769 18.852 1.00 70.25 98 THR A CA 1
ATOM 771 C C . THR A 1 98 ? -6.005 5.282 19.997 1.00 70.25 98 THR A C 1
ATOM 773 O O . THR A 1 98 ? -7.214 5.459 19.929 1.00 70.25 98 THR A O 1
ATOM 776 N N . VAL A 1 99 ? -5.433 4.699 21.057 1.00 73.50 99 VAL A N 1
ATOM 777 C CA . VAL A 1 99 ? -6.202 4.294 22.248 1.00 73.50 99 VAL A CA 1
ATOM 778 C C . VAL A 1 99 ? -6.586 5.509 23.097 1.00 73.50 99 VAL A C 1
ATOM 780 O O . VAL A 1 99 ? -7.644 5.511 23.723 1.00 73.50 99 VAL A O 1
ATOM 783 N N . PHE A 1 100 ? -5.747 6.547 23.111 1.00 68.38 100 PHE A N 1
ATOM 784 C CA . PHE A 1 100 ? -5.974 7.752 23.912 1.00 68.38 100 PHE A CA 1
ATOM 785 C C . PHE A 1 100 ? -6.737 8.858 23.179 1.00 68.38 100 PHE A C 1
ATOM 787 O O . PHE A 1 100 ? -7.305 9.733 23.832 1.00 68.38 100 PHE A O 1
ATOM 794 N N . GLN A 1 101 ? -6.761 8.848 21.846 1.00 65.50 101 GLN A N 1
ATOM 795 C CA . GLN A 1 101 ? -7.504 9.835 21.069 1.00 65.50 101 GLN A CA 1
ATOM 796 C C . GLN A 1 101 ? -8.958 9.416 20.835 1.00 65.50 101 GLN A C 1
ATOM 798 O O . GLN A 1 101 ? -9.239 8.314 20.375 1.00 65.50 101 GLN A O 1
ATOM 803 N N . SER A 1 102 ? -9.888 10.342 21.080 1.00 63.44 102 SER A N 1
ATOM 804 C CA . SER A 1 102 ? -11.305 10.211 20.710 1.00 63.44 102 SER A CA 1
ATOM 805 C C . SER A 1 102 ? -11.563 10.421 19.214 1.00 63.44 102 SER A C 1
ATOM 807 O O . SER A 1 102 ? -12.627 10.056 18.710 1.00 63.44 102 SER A O 1
ATOM 809 N N . ASP A 1 103 ? -10.603 11.016 18.501 1.00 69.56 103 ASP A N 1
ATOM 810 C CA . ASP A 1 103 ? -10.802 11.513 17.145 1.00 69.56 103 ASP A CA 1
ATOM 811 C C . ASP A 1 103 ? -10.221 10.545 16.111 1.00 69.56 103 ASP A C 1
ATOM 813 O O . ASP A 1 103 ? -9.020 10.295 16.046 1.00 69.56 103 ASP A O 1
ATOM 817 N N . LEU A 1 104 ? -11.091 10.016 15.250 1.00 74.94 104 LEU A N 1
ATOM 818 C CA . LEU A 1 104 ? -10.725 9.024 14.232 1.00 74.94 104 LEU A CA 1
ATOM 819 C C . LEU A 1 104 ? -10.087 9.645 12.969 1.00 74.94 104 LEU A C 1
ATOM 821 O O . LEU A 1 104 ? -9.490 8.934 12.161 1.00 74.94 104 LEU A O 1
ATOM 825 N N . LEU A 1 105 ? -10.197 10.967 12.788 1.00 78.94 105 LEU A N 1
ATOM 826 C CA . LEU A 1 105 ? -9.726 11.679 11.589 1.00 78.94 105 LEU A CA 1
ATOM 827 C C . LEU A 1 105 ? -8.192 11.734 11.453 1.00 78.94 105 LEU A C 1
ATOM 829 O O . LEU A 1 105 ? -7.698 11.426 10.366 1.00 78.94 105 LEU A O 1
ATOM 833 N N . PRO A 1 106 ? -7.407 12.072 12.497 1.00 79.81 106 PRO A N 1
ATOM 834 C CA . PRO A 1 106 ? -5.946 12.054 12.401 1.00 79.81 106 PRO A CA 1
ATOM 835 C C . PRO A 1 106 ? -5.403 10.662 12.066 1.00 79.81 106 PRO A C 1
ATOM 837 O O . PRO A 1 106 ? -4.535 10.528 11.206 1.00 79.81 106 PRO A O 1
ATOM 840 N N . SER A 1 107 ? -5.961 9.613 12.682 1.00 81.00 107 SER A N 1
ATOM 841 C CA . SER A 1 107 ? -5.573 8.227 12.390 1.00 81.00 107 SER A CA 1
ATOM 842 C C . SER A 1 107 ? -5.837 7.857 10.928 1.00 81.00 107 SER A C 1
ATOM 844 O O . SER A 1 107 ? -5.002 7.216 10.287 1.00 81.00 107 SER A O 1
ATOM 846 N N . LEU A 1 108 ? -6.956 8.322 10.363 1.00 85.81 108 LEU A N 1
ATOM 847 C CA . LEU A 1 108 ? -7.252 8.136 8.948 1.00 85.81 108 LEU A CA 1
ATOM 848 C C . LEU A 1 108 ? -6.176 8.779 8.065 1.00 85.81 108 LEU A C 1
ATOM 850 O O . LEU A 1 108 ? -5.671 8.118 7.161 1.00 85.81 108 LEU A O 1
ATOM 854 N N . PHE A 1 109 ? -5.779 10.025 8.343 1.00 86.25 109 PHE A N 1
ATOM 855 C CA . PHE A 1 109 ? -4.741 10.714 7.569 1.00 86.25 109 PHE A CA 1
ATOM 856 C C . PHE A 1 109 ? -3.430 9.915 7.524 1.00 86.25 109 PHE A C 1
ATOM 858 O O . PHE A 1 109 ? -2.904 9.669 6.439 1.00 86.25 109 PHE A O 1
ATOM 865 N N . PHE A 1 110 ? -2.946 9.427 8.671 1.00 83.81 110 PHE A N 1
ATOM 866 C CA . PHE A 1 110 ? -1.730 8.606 8.728 1.00 83.81 110 PHE A CA 1
ATOM 867 C C . PHE A 1 110 ? -1.843 7.317 7.905 1.00 83.81 110 PHE A C 1
ATOM 869 O O . PHE A 1 110 ? -0.885 6.934 7.231 1.00 83.81 110 PHE A O 1
ATOM 876 N N . LYS A 1 111 ? -3.018 6.675 7.891 1.00 86.88 111 LYS A N 1
ATOM 877 C CA . LYS A 1 111 ? -3.256 5.476 7.075 1.00 86.88 111 LYS A CA 1
ATOM 878 C C . LYS A 1 111 ? -3.208 5.754 5.572 1.00 86.88 111 LYS A C 1
ATOM 880 O O . LYS A 1 111 ? -2.772 4.885 4.826 1.00 86.88 111 LYS A O 1
ATOM 885 N N . TRP A 1 112 ? -3.579 6.956 5.125 1.00 91.25 112 TRP A N 1
ATOM 886 C CA . TRP A 1 112 ? -3.496 7.352 3.711 1.00 91.25 112 TRP A CA 1
ATOM 887 C C . TRP A 1 112 ? -2.084 7.724 3.248 1.00 91.25 112 TRP A C 1
ATOM 889 O O . TRP A 1 112 ? -1.785 7.596 2.061 1.00 91.25 112 TRP A O 1
ATOM 899 N N . VAL A 1 113 ? -1.188 8.131 4.152 1.00 90.81 113 VAL A N 1
ATOM 900 C CA . VAL A 1 113 ? 0.204 8.468 3.794 1.00 90.81 113 VAL A CA 1
ATOM 901 C C . VAL A 1 113 ? 0.957 7.250 3.242 1.00 90.81 113 VAL A C 1
ATOM 903 O O . VAL A 1 113 ? 1.714 7.377 2.279 1.00 90.81 113 VAL A O 1
ATOM 906 N N . MET A 1 114 ? 0.716 6.059 3.797 1.00 88.44 114 MET A N 1
ATOM 907 C CA . MET A 1 114 ? 1.406 4.822 3.409 1.00 88.44 114 MET A CA 1
ATOM 908 C C . MET A 1 114 ? 1.195 4.409 1.944 1.00 88.44 114 MET A C 1
ATOM 910 O O . MET A 1 114 ? 2.194 4.271 1.228 1.00 88.44 114 MET A O 1
ATOM 914 N N . PRO A 1 115 ? -0.051 4.233 1.454 1.00 93.50 115 PRO A N 1
ATOM 915 C CA . PRO A 1 115 ? -0.268 3.871 0.060 1.00 93.50 115 PRO A CA 1
ATOM 916 C C . PRO A 1 115 ? 0.244 4.964 -0.880 1.00 93.50 115 PRO A C 1
ATOM 918 O O . PRO A 1 115 ? 0.859 4.644 -1.894 1.00 93.50 115 PRO A O 1
ATOM 921 N N . VAL A 1 116 ? 0.088 6.248 -0.527 1.00 92.44 116 VAL A N 1
ATOM 922 C CA . VAL A 1 116 ? 0.617 7.367 -1.327 1.00 92.44 116 VAL A CA 1
ATOM 923 C C . VAL A 1 116 ? 2.129 7.242 -1.504 1.00 92.44 116 VAL A C 1
ATOM 925 O O . VAL A 1 116 ? 2.616 7.267 -2.635 1.00 92.44 116 VAL A O 1
ATOM 928 N N . HIS A 1 117 ? 2.870 7.039 -0.416 1.00 90.19 117 HIS A N 1
ATOM 929 C CA . HIS A 1 117 ? 4.322 6.905 -0.471 1.00 90.19 117 HIS A CA 1
ATOM 930 C C . HIS A 1 117 ? 4.763 5.652 -1.238 1.00 90.19 117 HIS A C 1
ATOM 932 O O . HIS A 1 117 ? 5.705 5.694 -2.031 1.00 90.19 117 HIS A O 1
ATOM 938 N N . SER A 1 118 ? 4.043 4.542 -1.069 1.00 93.31 118 SER A N 1
ATOM 939 C CA . SER A 1 118 ? 4.301 3.307 -1.810 1.00 93.31 118 SER A CA 1
ATOM 940 C C . SER A 1 118 ? 4.121 3.491 -3.323 1.00 93.31 118 SER A C 1
ATOM 942 O O . SER A 1 118 ? 5.008 3.124 -4.098 1.00 93.31 118 SER A O 1
ATOM 944 N N . PHE A 1 119 ? 3.039 4.142 -3.762 1.00 93.31 119 PHE A N 1
ATOM 945 C CA . PHE A 1 119 ? 2.824 4.443 -5.179 1.00 93.31 119 PHE A CA 1
ATOM 946 C C . PHE A 1 119 ? 3.829 5.471 -5.724 1.00 93.31 119 PHE A C 1
ATOM 948 O O . PHE A 1 119 ? 4.265 5.339 -6.869 1.00 93.31 119 PHE A O 1
ATOM 955 N N . GLN A 1 120 ? 4.262 6.447 -4.915 1.00 92.31 120 GLN A N 1
ATOM 956 C CA . GLN A 1 120 ? 5.345 7.372 -5.276 1.00 92.31 120 GLN A CA 1
ATOM 957 C C . GLN A 1 120 ? 6.669 6.629 -5.508 1.00 92.31 120 GLN A C 1
ATOM 959 O O . GLN A 1 120 ? 7.311 6.820 -6.544 1.00 92.31 120 GLN A O 1
ATOM 964 N N . MET A 1 121 ? 7.061 5.742 -4.589 1.00 93.50 121 MET A N 1
ATOM 965 C CA . MET A 1 121 ? 8.255 4.900 -4.732 1.00 93.50 121 MET A CA 1
ATOM 966 C C . MET A 1 121 ? 8.169 3.999 -5.963 1.00 93.50 121 MET A C 1
ATOM 968 O O . MET A 1 121 ? 9.139 3.868 -6.712 1.00 93.50 121 MET A O 1
ATOM 972 N N . LEU A 1 122 ? 6.997 3.414 -6.208 1.00 93.44 122 LEU A N 1
ATOM 973 C CA . LEU A 1 122 ? 6.756 2.571 -7.370 1.00 93.44 122 LEU A CA 1
ATOM 974 C C . LEU A 1 122 ? 6.904 3.363 -8.681 1.00 93.44 122 LEU A C 1
ATOM 976 O O . LEU A 1 122 ? 7.569 2.906 -9.612 1.00 93.44 122 LEU A O 1
ATOM 980 N N . TYR A 1 123 ? 6.371 4.586 -8.734 1.00 92.06 123 TYR A N 1
ATOM 981 C CA . TYR A 1 123 ? 6.549 5.494 -9.868 1.00 92.06 123 TYR A CA 1
ATOM 982 C C . TYR A 1 123 ? 8.027 5.837 -10.116 1.00 92.06 123 TYR A C 1
ATOM 984 O O . TYR A 1 123 ? 8.509 5.719 -11.248 1.00 92.06 123 TYR A O 1
ATOM 992 N N . VAL A 1 124 ? 8.768 6.204 -9.064 1.00 92.44 124 VAL A N 1
ATOM 993 C CA . VAL A 1 124 ? 10.210 6.490 -9.153 1.00 92.44 124 VAL A CA 1
ATOM 994 C C . VAL A 1 124 ? 10.980 5.257 -9.638 1.00 92.44 124 VAL A C 1
ATOM 996 O O . VAL A 1 124 ? 11.840 5.375 -10.512 1.00 92.44 124 VAL A O 1
ATOM 999 N N . SER A 1 125 ? 10.629 4.064 -9.150 1.00 93.75 125 SER A N 1
ATOM 1000 C CA . SER A 1 125 ? 11.222 2.799 -9.593 1.00 93.75 125 SER A CA 1
ATOM 1001 C C . SER A 1 125 ? 11.014 2.558 -11.093 1.00 93.75 125 SER A C 1
ATOM 1003 O O . SER A 1 125 ? 11.982 2.283 -11.809 1.00 93.75 125 SER A O 1
ATOM 1005 N N . TYR A 1 126 ? 9.791 2.729 -11.611 1.00 92.12 126 TYR A N 1
ATOM 1006 C CA . TYR A 1 126 ? 9.533 2.596 -13.050 1.00 92.12 126 TYR A CA 1
ATOM 1007 C C . TYR A 1 126 ? 10.314 3.619 -13.876 1.00 92.12 126 TYR A C 1
ATOM 1009 O O . TYR A 1 126 ? 10.880 3.270 -14.917 1.00 92.12 126 TYR A O 1
ATOM 1017 N N . ARG A 1 127 ? 10.374 4.875 -13.413 1.00 90.69 127 ARG A N 1
ATOM 1018 C CA . ARG A 1 127 ? 11.100 5.954 -14.094 1.00 90.69 127 ARG A CA 1
ATOM 1019 C C . ARG A 1 127 ? 12.594 5.653 -14.184 1.00 90.69 127 ARG A C 1
ATOM 1021 O O . ARG A 1 127 ? 13.176 5.778 -15.262 1.00 90.69 127 ARG A O 1
ATOM 1028 N N . ASN A 1 128 ? 13.196 5.219 -13.080 1.00 91.44 128 ASN A N 1
ATOM 1029 C CA . ASN A 1 128 ? 14.619 4.900 -13.012 1.00 91.44 128 ASN A CA 1
ATOM 1030 C C . ASN A 1 128 ? 14.977 3.699 -13.884 1.00 91.44 128 ASN A C 1
ATOM 1032 O O . ASN A 1 128 ? 15.936 3.778 -14.657 1.00 91.44 128 ASN A O 1
ATOM 1036 N N . LEU A 1 129 ? 14.179 2.628 -13.821 1.00 90.81 129 LEU A N 1
ATOM 1037 C CA . LEU A 1 129 ? 14.410 1.435 -14.628 1.00 90.81 129 LEU A CA 1
ATOM 1038 C C . LEU A 1 129 ? 14.266 1.728 -16.125 1.00 90.81 129 LEU A C 1
ATOM 1040 O O . LEU A 1 129 ? 15.029 1.202 -16.929 1.00 90.81 129 LEU A O 1
ATOM 1044 N N . HIS A 1 130 ? 13.320 2.585 -16.520 1.00 90.06 130 HIS A N 1
ATOM 1045 C CA . HIS A 1 130 ? 13.169 2.970 -17.920 1.00 90.06 130 HIS A CA 1
ATOM 1046 C C . HIS A 1 130 ? 14.372 3.762 -18.441 1.00 90.06 130 HIS A C 1
ATOM 1048 O O . HIS A 1 130 ? 14.888 3.444 -19.512 1.00 90.06 130 HIS A O 1
ATOM 1054 N N . ASN A 1 131 ? 14.833 4.759 -17.682 1.00 91.88 131 ASN A N 1
ATOM 1055 C CA . ASN A 1 131 ? 15.937 5.623 -18.099 1.00 91.88 131 ASN A CA 1
ATOM 1056 C C . ASN A 1 131 ? 17.259 4.853 -18.235 1.00 91.88 131 ASN A C 1
ATOM 1058 O O . ASN A 1 131 ? 18.010 5.091 -19.175 1.00 91.88 131 ASN A O 1
ATOM 1062 N N . HIS A 1 132 ? 17.518 3.891 -17.346 1.00 91.12 132 HIS A N 1
ATOM 1063 C CA . HIS A 1 132 ? 18.771 3.129 -17.335 1.00 91.12 132 HIS A CA 1
ATOM 1064 C C . HIS A 1 132 ? 18.682 1.782 -18.065 1.00 91.12 132 HIS A C 1
ATOM 1066 O O . HIS A 1 132 ? 19.669 1.049 -18.124 1.00 91.12 132 HIS A O 1
ATOM 1072 N N . ARG A 1 133 ? 17.532 1.445 -18.670 1.00 87.94 133 ARG A N 1
ATOM 1073 C CA . ARG A 1 133 ? 17.297 0.132 -19.295 1.00 87.94 133 ARG A CA 1
ATOM 1074 C C . ARG A 1 133 ? 18.352 -0.236 -20.337 1.00 87.94 133 ARG A C 1
ATOM 1076 O O . ARG A 1 133 ? 18.761 -1.390 -20.391 1.00 87.94 133 ARG A O 1
ATOM 1083 N N . ALA A 1 134 ? 18.740 0.711 -21.192 1.00 90.50 134 ALA A N 1
ATOM 1084 C CA . ALA A 1 134 ? 19.696 0.454 -22.270 1.00 90.50 134 ALA A CA 1
ATOM 1085 C C . ALA A 1 134 ? 21.085 0.099 -21.720 1.00 90.50 134 ALA A C 1
ATOM 1087 O O . ALA A 1 134 ? 21.712 -0.841 -22.196 1.00 90.50 134 ALA A O 1
ATOM 1088 N N . TRP A 1 135 ? 21.519 0.803 -20.672 1.00 92.19 135 TRP A N 1
ATOM 1089 C CA . TRP A 1 135 ? 22.786 0.538 -19.995 1.00 92.19 135 TRP A CA 1
ATOM 1090 C C . TRP A 1 135 ? 22.754 -0.796 -19.236 1.00 92.19 135 TRP A C 1
ATOM 1092 O O . TRP A 1 135 ? 23.656 -1.620 -19.378 1.00 92.19 135 TRP A O 1
ATOM 1102 N N . LEU A 1 136 ? 21.667 -1.057 -18.502 1.00 90.19 136 LEU A N 1
ATOM 1103 C CA . LEU A 1 136 ? 21.472 -2.300 -17.751 1.00 90.19 136 LEU A CA 1
ATOM 1104 C C . LEU A 1 136 ? 21.399 -3.530 -18.658 1.00 90.19 136 LEU A C 1
ATOM 1106 O O . LEU A 1 136 ? 21.922 -4.578 -18.301 1.00 90.19 136 LEU A O 1
ATOM 1110 N N . ALA A 1 137 ? 20.805 -3.410 -19.847 1.00 89.19 137 ALA A N 1
ATOM 1111 C CA . ALA A 1 137 ? 20.730 -4.517 -20.797 1.00 89.19 137 ALA A CA 1
ATOM 1112 C C . ALA A 1 137 ? 22.112 -4.988 -21.281 1.00 89.19 137 ALA A C 1
ATOM 1114 O O . ALA A 1 137 ? 22.262 -6.164 -21.602 1.00 89.19 137 ALA A O 1
ATOM 1115 N N . ILE A 1 138 ? 23.099 -4.088 -21.327 1.00 93.31 138 ILE A N 1
ATOM 1116 C CA . ILE A 1 138 ? 24.465 -4.395 -21.766 1.00 93.31 138 ILE A CA 1
ATOM 1117 C C . ILE A 1 138 ? 25.310 -4.873 -20.583 1.00 93.31 138 ILE A C 1
ATOM 1119 O O . ILE A 1 138 ? 26.002 -5.879 -20.698 1.00 93.31 138 ILE A O 1
ATOM 1123 N N . ASN A 1 139 ? 25.247 -4.169 -19.448 1.00 94.06 139 ASN A N 1
ATOM 1124 C CA . ASN A 1 139 ? 26.138 -4.433 -18.320 1.00 94.06 139 ASN A CA 1
ATOM 1125 C C . ASN A 1 139 ? 25.634 -5.561 -17.403 1.00 94.06 139 ASN A C 1
ATOM 1127 O O . ASN A 1 139 ? 26.408 -6.411 -16.985 1.00 94.06 139 ASN A O 1
ATOM 1131 N N . ASN A 1 140 ? 24.333 -5.586 -17.092 1.00 91.75 140 ASN A N 1
ATOM 1132 C CA . ASN A 1 140 ? 23.730 -6.514 -16.129 1.00 91.75 140 ASN A CA 1
ATOM 1133 C C . ASN A 1 140 ? 22.302 -6.915 -16.551 1.00 91.75 140 ASN A C 1
ATOM 1135 O O . ASN A 1 140 ? 21.323 -6.491 -15.931 1.00 91.75 140 ASN A O 1
ATOM 1139 N N . PRO A 1 141 ? 22.133 -7.774 -17.574 1.00 89.50 141 PRO A N 1
ATOM 1140 C CA . PRO A 1 141 ? 20.825 -8.045 -18.183 1.00 89.50 141 PRO A CA 1
ATOM 1141 C C . PRO A 1 141 ? 19.807 -8.717 -17.244 1.00 89.50 141 PRO A C 1
ATOM 1143 O O . PRO A 1 141 ? 18.608 -8.709 -17.529 1.00 89.50 141 PRO A O 1
ATOM 1146 N N . LYS A 1 142 ? 20.260 -9.300 -16.126 1.00 91.19 142 LYS A N 1
ATOM 1147 C CA . LYS A 1 142 ? 19.397 -9.924 -15.110 1.00 91.19 142 LYS A CA 1
ATOM 1148 C C . LYS A 1 142 ? 18.767 -8.908 -14.150 1.00 91.19 142 LYS A C 1
ATOM 1150 O O . LYS A 1 142 ? 17.680 -9.167 -13.641 1.00 91.19 142 LYS A O 1
ATOM 1155 N N . GLU A 1 143 ? 19.420 -7.774 -13.904 1.00 89.75 143 GLU A N 1
ATOM 1156 C CA . GLU A 1 143 ? 18.979 -6.781 -12.911 1.00 89.75 143 GLU A CA 1
ATOM 1157 C C . GLU A 1 143 ? 17.586 -6.202 -13.233 1.00 89.75 143 GLU A C 1
ATOM 1159 O O . GLU A 1 143 ? 16.727 -6.232 -12.348 1.00 89.75 143 GLU A O 1
ATOM 1164 N N . PRO A 1 144 ? 17.257 -5.846 -14.495 1.00 89.44 144 PRO A N 1
ATOM 1165 C CA . PRO A 1 144 ? 15.927 -5.341 -14.828 1.00 89.44 144 PRO A CA 1
ATOM 1166 C C . PRO A 1 144 ? 14.788 -6.311 -14.512 1.00 89.44 144 PRO A C 1
ATOM 1168 O O . PRO A 1 144 ? 13.666 -5.885 -14.235 1.00 89.44 144 PRO A O 1
ATOM 1171 N N . TRP A 1 145 ? 15.054 -7.617 -14.584 1.00 90.81 145 TRP A N 1
ATOM 1172 C CA . TRP A 1 145 ? 14.064 -8.646 -14.281 1.00 90.81 145 TRP A CA 1
ATOM 1173 C C . TRP A 1 145 ? 13.831 -8.775 -12.779 1.00 90.81 145 TRP A C 1
ATOM 1175 O O . TRP A 1 145 ? 12.677 -8.810 -12.354 1.00 90.81 145 TRP A O 1
ATOM 1185 N N . TRP A 1 146 ? 14.899 -8.769 -11.979 1.00 90.00 146 TRP A N 1
ATOM 1186 C CA . TRP A 1 146 ? 14.790 -8.774 -10.520 1.00 90.00 146 TRP A CA 1
ATOM 1187 C C . TRP A 1 146 ? 14.065 -7.537 -9.998 1.00 90.00 146 TRP A C 1
ATOM 1189 O O . TRP A 1 146 ? 13.134 -7.663 -9.205 1.00 90.00 146 TRP A O 1
ATOM 1199 N N . THR A 1 147 ? 14.398 -6.357 -10.518 1.00 90.75 147 THR A N 1
ATOM 1200 C CA . THR A 1 147 ? 13.748 -5.103 -10.119 1.00 90.75 147 THR A CA 1
ATOM 1201 C C . THR A 1 147 ? 12.2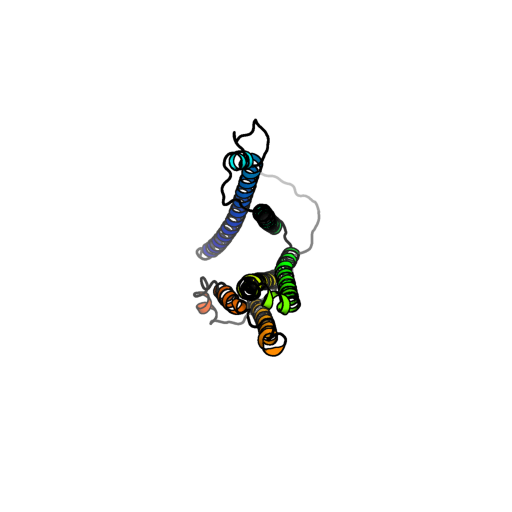42 -5.112 -10.417 1.00 90.75 147 THR A C 1
ATOM 1203 O O . THR A 1 147 ? 11.450 -4.605 -9.623 1.00 90.75 147 THR A O 1
ATOM 1206 N N . ARG A 1 148 ? 11.808 -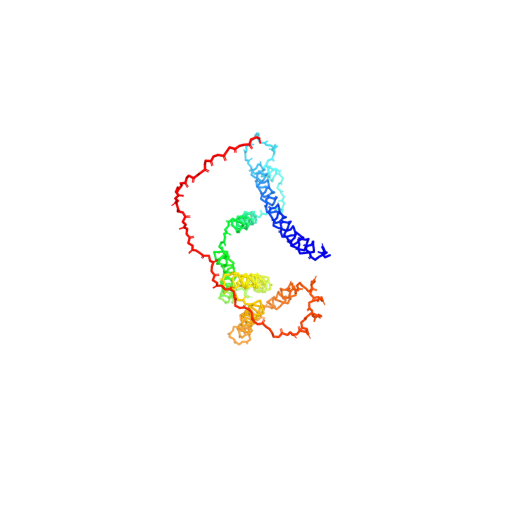5.750 -11.511 1.00 91.38 148 ARG A N 1
ATOM 1207 C CA . ARG A 1 148 ? 10.379 -5.911 -11.835 1.00 91.38 148 ARG A CA 1
ATOM 1208 C C . ARG A 1 148 ? 9.680 -6.906 -10.918 1.00 91.38 148 ARG A C 1
ATOM 1210 O O . ARG A 1 148 ? 8.685 -6.567 -10.280 1.00 91.38 148 ARG A O 1
ATOM 1217 N N . TYR A 1 149 ? 10.178 -8.137 -10.859 1.00 89.62 149 TYR A N 1
ATOM 1218 C CA . TYR A 1 149 ? 9.478 -9.219 -10.168 1.00 89.62 149 TYR A CA 1
ATOM 1219 C C . TYR A 1 149 ? 9.549 -9.120 -8.649 1.00 89.62 149 TYR A C 1
ATOM 1221 O O . TYR A 1 149 ? 8.611 -9.545 -7.986 1.00 89.62 149 TYR A O 1
ATOM 1229 N N . LEU A 1 150 ? 10.623 -8.553 -8.102 1.00 90.25 150 LEU A N 1
ATOM 1230 C CA . LEU A 1 150 ? 10.803 -8.448 -6.660 1.00 90.25 150 LEU A CA 1
ATOM 1231 C C . LEU A 1 150 ? 10.401 -7.059 -6.160 1.00 90.25 150 LEU A C 1
ATOM 1233 O O . LEU A 1 150 ? 9.438 -6.923 -5.410 1.00 90.25 150 LEU A O 1
ATOM 1237 N N . THR A 1 151 ? 11.088 -6.012 -6.617 1.00 91.62 151 THR A N 1
ATOM 1238 C CA . THR A 1 151 ? 10.933 -4.663 -6.052 1.00 91.62 151 THR A CA 1
ATOM 1239 C C . THR A 1 151 ? 9.603 -4.022 -6.437 1.00 91.62 151 THR A C 1
ATOM 1241 O O . THR A 1 151 ? 8.865 -3.561 -5.570 1.00 91.62 151 THR A O 1
ATOM 1244 N N . GLN A 1 152 ? 9.262 -4.000 -7.729 1.00 94.69 152 GLN A N 1
ATOM 1245 C CA . GLN A 1 152 ? 8.043 -3.333 -8.207 1.00 94.69 152 GLN A CA 1
ATOM 1246 C C . GLN A 1 152 ? 6.776 -4.088 -7.797 1.00 94.69 152 GLN A C 1
ATOM 1248 O O . GLN A 1 152 ? 5.823 -3.470 -7.328 1.00 94.69 152 GLN A O 1
ATOM 1253 N N . ASN A 1 153 ? 6.778 -5.419 -7.890 1.00 94.62 153 ASN A N 1
ATOM 1254 C CA . ASN A 1 153 ? 5.664 -6.231 -7.398 1.00 94.62 153 ASN A CA 1
ATOM 1255 C C . ASN A 1 153 ? 5.536 -6.183 -5.870 1.00 94.62 153 ASN A C 1
ATOM 1257 O O . ASN A 1 153 ? 4.415 -6.106 -5.377 1.00 94.62 153 ASN A O 1
ATOM 1261 N N . GLY A 1 154 ? 6.641 -6.187 -5.116 1.00 93.75 154 GLY A N 1
ATOM 1262 C CA . GLY A 1 154 ? 6.608 -6.059 -3.656 1.00 93.75 154 GLY A CA 1
ATOM 1263 C C . GLY A 1 154 ? 6.047 -4.710 -3.202 1.00 93.75 154 GLY A C 1
ATOM 1264 O O . GLY A 1 154 ? 5.147 -4.661 -2.364 1.00 93.75 154 GLY A O 1
ATOM 1265 N N . LEU A 1 155 ? 6.504 -3.615 -3.822 1.00 93.38 155 LEU A N 1
ATOM 1266 C CA . LEU A 1 155 ? 5.948 -2.280 -3.589 1.00 93.38 155 LEU A CA 1
ATOM 1267 C C . LEU A 1 155 ? 4.465 -2.214 -3.965 1.00 93.38 155 LEU A C 1
ATOM 1269 O O . LEU A 1 155 ? 3.684 -1.638 -3.217 1.00 93.38 155 LEU A O 1
ATOM 1273 N N . ALA A 1 156 ? 4.055 -2.837 -5.072 1.00 95.00 156 ALA A N 1
ATOM 1274 C CA . ALA A 1 156 ? 2.648 -2.888 -5.452 1.00 95.00 156 ALA A CA 1
ATOM 1275 C C . ALA A 1 156 ? 1.796 -3.660 -4.431 1.00 95.00 156 ALA A C 1
ATOM 1277 O O . ALA A 1 156 ? 0.757 -3.147 -4.025 1.00 95.00 156 ALA A O 1
ATOM 1278 N N . VAL A 1 157 ? 2.238 -4.834 -3.953 1.00 95.25 157 VAL A N 1
ATOM 1279 C CA . VAL A 1 157 ? 1.542 -5.573 -2.876 1.00 95.25 157 VAL A CA 1
ATOM 1280 C C . VAL A 1 157 ? 1.342 -4.676 -1.664 1.00 95.25 157 VAL A C 1
ATOM 1282 O O . VAL A 1 157 ? 0.227 -4.553 -1.162 1.00 95.25 157 VAL A O 1
ATOM 1285 N N . PHE A 1 158 ? 2.414 -4.025 -1.216 1.00 93.50 158 PHE A N 1
ATOM 1286 C CA . PHE A 1 158 ? 2.374 -3.169 -0.040 1.00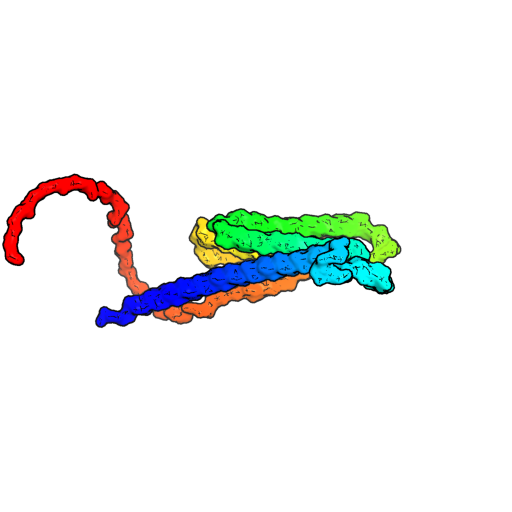 93.50 158 PHE A CA 1
ATOM 1287 C C . PHE A 1 158 ? 1.432 -1.970 -0.227 1.00 93.50 158 PHE A C 1
ATOM 1289 O O . PHE A 1 158 ? 0.604 -1.689 0.641 1.00 93.50 158 PHE A O 1
ATOM 1296 N N . GLY A 1 159 ? 1.505 -1.292 -1.374 1.00 95.12 159 GLY A N 1
ATOM 1297 C CA . GLY A 1 159 ? 0.645 -0.153 -1.692 1.00 95.12 159 GLY A CA 1
ATOM 1298 C C . GLY A 1 159 ? -0.835 -0.526 -1.750 1.00 95.12 159 GLY A C 1
ATOM 1299 O O . GLY A 1 159 ? -1.666 0.160 -1.162 1.00 95.12 159 GLY A O 1
ATOM 1300 N N . TRP A 1 160 ? -1.175 -1.647 -2.387 1.00 95.50 160 TRP A N 1
ATOM 1301 C CA . TRP A 1 160 ? -2.563 -2.108 -2.487 1.00 95.50 160 TRP A CA 1
ATOM 1302 C C . TRP A 1 160 ? -3.124 -2.633 -1.168 1.00 95.50 160 TRP A C 1
ATOM 1304 O O . TRP A 1 160 ? -4.274 -2.343 -0.844 1.00 95.50 160 TRP A O 1
ATOM 1314 N N . TRP A 1 161 ? -2.316 -3.344 -0.380 1.00 94.12 161 TRP A N 1
ATOM 1315 C CA . TRP A 1 161 ? -2.711 -3.783 0.958 1.00 94.12 161 TRP A CA 1
ATOM 1316 C C . TRP A 1 161 ? -3.007 -2.593 1.877 1.00 94.12 161 TRP A C 1
ATOM 1318 O O . TRP A 1 161 ? -4.064 -2.514 2.499 1.00 94.12 161 TRP A O 1
ATOM 1328 N N . THR A 1 162 ? -2.096 -1.619 1.921 1.00 93.25 162 THR A N 1
ATOM 1329 C CA . THR A 1 162 ? -2.265 -0.427 2.765 1.00 93.25 162 THR A CA 1
ATOM 1330 C C . THR A 1 162 ? -3.390 0.488 2.276 1.00 93.25 162 THR A C 1
ATOM 1332 O O . THR A 1 162 ? -4.070 1.100 3.098 1.00 93.25 162 THR A O 1
ATOM 1335 N N . LEU A 1 163 ? -3.659 0.540 0.965 1.00 94.69 163 LEU A N 1
ATOM 1336 C CA . LEU A 1 163 ? -4.824 1.236 0.412 1.00 94.69 163 LEU A CA 1
ATOM 1337 C C . LEU A 1 163 ? -6.140 0.581 0.853 1.00 94.69 163 LEU A C 1
ATOM 1339 O O . LEU A 1 163 ? -7.075 1.286 1.232 1.00 94.69 163 LEU A O 1
ATOM 1343 N N . LEU A 1 164 ? -6.210 -0.752 0.835 1.00 92.50 164 LEU A N 1
ATOM 1344 C CA . LEU A 1 164 ? -7.371 -1.503 1.311 1.00 92.50 164 LEU A CA 1
ATOM 1345 C C . LEU A 1 164 ? -7.637 -1.223 2.799 1.00 92.50 164 LEU A C 1
ATOM 1347 O O . LEU A 1 164 ? -8.758 -0.871 3.162 1.00 92.50 164 LEU A O 1
ATOM 1351 N N . GLU A 1 165 ? -6.604 -1.267 3.642 1.00 91.31 165 GLU A N 1
ATOM 1352 C CA . GLU A 1 165 ? -6.684 -0.902 5.066 1.00 91.31 165 GLU A CA 1
ATOM 1353 C C . GLU A 1 165 ? -7.144 0.553 5.289 1.00 91.31 165 GLU A C 1
ATOM 1355 O O . GLU A 1 165 ? -7.981 0.839 6.157 1.00 91.31 165 GLU A O 1
ATOM 1360 N N . ALA A 1 166 ? -6.640 1.498 4.487 1.00 92.81 166 ALA A N 1
ATOM 1361 C CA . ALA A 1 166 ? -7.046 2.902 4.550 1.00 92.81 166 ALA A CA 1
ATOM 1362 C C . ALA A 1 166 ? -8.523 3.094 4.160 1.00 92.81 166 ALA A C 1
ATOM 1364 O O . ALA A 1 166 ? -9.240 3.848 4.821 1.00 92.81 166 ALA A O 1
ATOM 1365 N N . LEU A 1 167 ? -9.004 2.373 3.142 1.00 92.75 167 LEU A N 1
ATOM 1366 C CA . LEU A 1 167 ? -10.402 2.395 2.704 1.00 92.75 167 LEU A CA 1
ATOM 1367 C C . LEU A 1 167 ? -11.352 1.769 3.737 1.00 92.75 167 LEU A C 1
ATOM 1369 O O . LEU A 1 167 ? -12.413 2.332 4.007 1.00 92.75 167 LEU A O 1
ATOM 1373 N N . VAL A 1 168 ? -10.969 0.660 4.375 1.00 90.00 168 VAL A N 1
ATOM 1374 C CA . VAL A 1 168 ? -11.734 0.083 5.497 1.00 90.00 168 VAL A CA 1
ATOM 1375 C C . VAL A 1 168 ? -11.830 1.086 6.646 1.00 90.00 168 VAL A C 1
ATOM 1377 O O . VAL A 1 168 ? -12.906 1.317 7.200 1.00 90.00 168 VAL A O 1
ATOM 1380 N N . SER A 1 169 ? -10.718 1.747 6.962 1.00 89.06 169 SER A N 1
ATOM 1381 C CA . SER A 1 169 ? -10.658 2.759 8.020 1.00 89.06 169 SER A CA 1
ATOM 1382 C C . SER A 1 169 ? -11.495 3.997 7.691 1.00 89.06 169 SER A C 1
ATOM 1384 O O . SER A 1 169 ? -12.143 4.552 8.577 1.00 89.06 169 SER A O 1
ATOM 1386 N N . LEU A 1 170 ? -11.550 4.399 6.418 1.00 89.19 170 LEU A N 1
ATOM 1387 C CA . LEU A 1 170 ? -12.476 5.425 5.940 1.00 89.19 170 LEU A CA 1
ATOM 1388 C C . LEU A 1 170 ? -13.930 5.002 6.186 1.00 89.19 170 LEU A C 1
ATOM 1390 O O . LEU A 1 170 ? -14.720 5.804 6.678 1.00 89.19 170 LEU A O 1
ATOM 1394 N N . GLY A 1 171 ? -14.276 3.743 5.901 1.00 87.38 171 GLY A N 1
ATOM 1395 C CA . GLY A 1 171 ? -15.604 3.196 6.181 1.00 87.38 171 GLY A CA 1
ATOM 1396 C C . GLY A 1 171 ? -15.990 3.309 7.658 1.00 87.38 171 GLY A C 1
ATOM 1397 O O . GLY A 1 171 ? -17.068 3.804 7.983 1.00 87.38 171 GLY A O 1
ATOM 1398 N N . VAL A 1 172 ? -15.077 2.943 8.563 1.00 86.62 172 VAL A N 1
ATOM 1399 C CA . VAL A 1 172 ? -15.256 3.113 10.015 1.00 86.62 172 VAL A CA 1
ATOM 1400 C C . VAL A 1 172 ? -15.550 4.580 10.356 1.00 86.62 172 VAL A C 1
ATOM 1402 O O . VAL A 1 172 ? -16.539 4.870 11.026 1.00 86.62 172 VAL A O 1
ATOM 1405 N N . VAL A 1 173 ? -14.766 5.531 9.842 1.00 87.25 173 VAL A N 1
ATOM 1406 C CA . VAL A 1 173 ? -14.991 6.968 10.089 1.00 87.25 173 VAL A CA 1
ATOM 1407 C C . VAL A 1 173 ? -16.353 7.434 9.568 1.00 87.25 173 VAL A C 1
ATOM 1409 O O . VAL A 1 173 ? -17.084 8.110 10.293 1.00 87.25 173 VAL A O 1
ATOM 1412 N N . LEU A 1 174 ? -16.739 7.040 8.352 1.00 85.38 174 LEU A N 1
ATOM 1413 C CA . LEU A 1 174 ? -18.043 7.379 7.770 1.00 85.38 174 LEU A CA 1
ATOM 1414 C C . LEU A 1 174 ? -19.208 6.833 8.610 1.00 85.38 174 LEU A C 1
ATOM 1416 O O . LEU A 1 174 ? -20.228 7.501 8.782 1.00 85.38 174 LEU A O 1
ATOM 1420 N N . ARG A 1 175 ? -19.049 5.640 9.184 1.00 85.06 175 ARG A N 1
ATOM 1421 C CA . ARG A 1 175 ? -20.061 5.028 10.044 1.00 85.06 175 ARG A CA 1
ATOM 1422 C C . ARG A 1 175 ? -20.185 5.714 11.405 1.00 85.06 175 ARG A C 1
ATOM 1424 O O . ARG A 1 175 ? -21.303 5.898 11.892 1.00 85.06 175 ARG A O 1
ATOM 1431 N N . TYR A 1 176 ? -19.058 6.045 12.032 1.00 83.31 176 TYR A N 1
ATOM 1432 C CA . TYR A 1 176 ? -19.032 6.556 13.406 1.00 83.31 176 TYR A CA 1
ATOM 1433 C C . TYR A 1 176 ? -19.178 8.076 13.501 1.00 83.31 176 TYR A C 1
ATOM 1435 O O . TYR A 1 176 ? -19.824 8.546 14.430 1.00 83.31 176 TYR A O 1
ATOM 1443 N N . GLN A 1 177 ? -18.622 8.842 12.559 1.00 85.19 177 GLN A N 1
ATOM 1444 C CA . GLN A 1 177 ? -18.696 10.308 12.584 1.00 85.19 177 GLN A CA 1
ATOM 1445 C C . GLN A 1 177 ? -19.824 10.864 11.714 1.00 85.19 177 GLN A C 1
ATOM 1447 O O . GLN A 1 177 ? -20.525 11.774 12.142 1.00 85.19 177 GLN A O 1
ATOM 1452 N N . ALA A 1 178 ? -20.027 10.315 10.510 1.00 84.94 178 ALA A N 1
ATOM 1453 C CA . ALA A 1 178 ? -21.074 10.791 9.599 1.00 84.94 178 ALA A CA 1
ATOM 1454 C C . ALA A 1 178 ? -22.428 10.081 9.798 1.00 84.94 178 ALA A C 1
ATOM 1456 O O . ALA A 1 178 ? -23.416 10.465 9.177 1.00 84.94 178 ALA A O 1
ATOM 1457 N N . GLY A 1 179 ? -22.491 9.058 10.661 1.00 86.00 179 GLY A N 1
ATOM 1458 C CA . GLY A 1 179 ? -23.735 8.368 11.022 1.00 86.00 179 GLY A CA 1
ATOM 1459 C C . GLY A 1 179 ? -24.401 7.613 9.867 1.00 86.00 179 GLY A C 1
ATOM 1460 O O . GLY A 1 179 ? -25.601 7.351 9.921 1.00 86.00 179 GLY A O 1
ATOM 1461 N N . LEU A 1 180 ? -23.648 7.283 8.813 1.00 89.50 180 LEU A N 1
ATOM 1462 C CA . LEU A 1 180 ? -24.189 6.612 7.632 1.00 89.50 180 LEU A CA 1
ATOM 1463 C C . LEU A 1 180 ? -24.572 5.152 7.937 1.00 89.50 180 LEU A C 1
ATOM 1465 O O . LEU A 1 180 ? -23.895 4.497 8.732 1.00 89.50 180 LEU A O 1
ATOM 1469 N N . PRO A 1 181 ? -25.624 4.608 7.297 1.00 89.88 181 PRO A N 1
ATOM 1470 C CA . PRO A 1 181 ? -26.028 3.220 7.496 1.00 89.88 181 PRO A CA 1
ATOM 1471 C C . PRO A 1 181 ? -24.974 2.236 6.963 1.00 89.88 181 PRO A C 1
ATOM 1473 O O . PRO A 1 181 ? -24.379 2.455 5.907 1.00 89.88 181 PRO A O 1
ATOM 1476 N N . ASP A 1 182 ? -24.794 1.113 7.665 1.00 79.25 182 ASP A N 1
ATOM 1477 C CA . ASP A 1 182 ? -23.809 0.063 7.355 1.00 79.25 182 ASP A CA 1
ATOM 1478 C C . ASP A 1 182 ? -23.795 -0.413 5.882 1.00 79.25 182 ASP A C 1
ATOM 1480 O O . ASP A 1 182 ? -22.710 -0.460 5.292 1.00 79.25 182 ASP A O 1
ATOM 1484 N N . PRO A 1 183 ? -24.944 -0.712 5.229 1.00 87.62 183 PRO A N 1
ATOM 1485 C CA . PRO A 1 183 ? -24.938 -1.135 3.825 1.00 87.62 183 PRO A CA 1
ATOM 1486 C C . PRO A 1 183 ? -24.445 -0.038 2.874 1.00 87.62 183 PRO A C 1
ATOM 1488 O O . PRO A 1 183 ? -23.754 -0.335 1.899 1.00 87.62 183 PRO A O 1
ATOM 1491 N N . LEU A 1 184 ? -24.745 1.232 3.170 1.00 86.69 184 LEU A N 1
ATOM 1492 C CA . LEU A 1 184 ? -24.277 2.354 2.360 1.00 86.69 184 LEU A CA 1
ATOM 1493 C C . LEU A 1 184 ? -22.757 2.491 2.478 1.00 86.69 184 LEU A C 1
ATOM 1495 O O . LEU A 1 184 ? -22.072 2.535 1.461 1.00 86.69 184 LEU A O 1
ATOM 1499 N N . VAL A 1 185 ? -22.222 2.473 3.701 1.00 88.88 185 VAL A N 1
ATOM 1500 C CA . VAL A 1 185 ? -20.775 2.572 3.956 1.00 88.88 185 VAL A CA 1
ATOM 1501 C C . VAL A 1 185 ? -20.012 1.442 3.265 1.00 88.88 185 VAL A C 1
ATOM 1503 O O . VAL A 1 185 ? -19.030 1.701 2.569 1.00 88.88 185 VAL A O 1
ATOM 1506 N N . SER A 1 186 ? -20.485 0.201 3.403 1.00 88.19 186 SER A N 1
ATOM 1507 C CA . SER A 1 186 ? -19.865 -0.957 2.751 1.00 88.19 186 SER A CA 1
ATOM 1508 C C . SER A 1 186 ? -19.859 -0.806 1.226 1.00 88.19 186 SER A C 1
ATOM 1510 O O . SER A 1 186 ? -18.812 -0.971 0.595 1.00 88.19 186 SER A O 1
ATOM 1512 N N . SER A 1 187 ? -20.988 -0.395 0.636 1.00 89.69 187 SER A N 1
ATOM 1513 C CA . SER A 1 187 ? -21.074 -0.158 -0.808 1.00 89.69 187 SER A CA 1
ATOM 1514 C C . SER A 1 187 ? -20.119 0.944 -1.278 1.00 89.69 187 SER A C 1
ATOM 1516 O O . SER A 1 187 ? -19.465 0.776 -2.304 1.00 89.69 187 SER A O 1
ATOM 1518 N N . MET A 1 188 ? -19.958 2.029 -0.512 1.00 91.94 188 MET A N 1
ATOM 1519 C CA . MET A 1 188 ? -19.027 3.113 -0.835 1.00 91.94 188 MET A CA 1
ATOM 1520 C C . MET A 1 188 ? -17.573 2.632 -0.816 1.00 91.94 188 MET A C 1
ATOM 1522 O O . MET A 1 188 ? -16.842 2.879 -1.772 1.00 91.94 188 MET A O 1
ATOM 1526 N N . VAL A 1 189 ? -17.161 1.913 0.234 1.00 91.50 189 VAL A N 1
ATOM 1527 C CA . VAL A 1 189 ? -15.793 1.380 0.369 1.00 91.50 189 VAL A CA 1
ATOM 1528 C C . VAL A 1 189 ? -15.464 0.416 -0.773 1.00 91.50 189 VAL A C 1
ATOM 1530 O O . VAL A 1 189 ? -14.426 0.559 -1.420 1.00 91.50 189 VAL A O 1
ATOM 1533 N N . LEU A 1 190 ? -16.370 -0.519 -1.078 1.00 91.12 190 LEU A N 1
ATOM 1534 C CA . LEU A 1 190 ? -16.192 -1.472 -2.177 1.00 91.12 190 LEU A CA 1
ATOM 1535 C C . LEU A 1 190 ? -16.199 -0.785 -3.548 1.00 91.12 190 LEU A C 1
ATOM 1537 O O . LEU A 1 190 ? -15.412 -1.153 -4.417 1.00 91.12 190 LEU A O 1
ATOM 1541 N N . THR A 1 191 ? -17.033 0.241 -3.739 1.00 94.25 191 THR A N 1
ATOM 1542 C CA . THR A 1 191 ? -17.074 1.017 -4.991 1.00 94.25 191 THR A CA 1
ATOM 1543 C C . THR A 1 191 ? -15.781 1.798 -5.203 1.00 94.25 191 THR A C 1
ATOM 1545 O O . THR A 1 191 ? -15.263 1.826 -6.317 1.00 94.25 191 THR A O 1
ATOM 1548 N N . LEU A 1 192 ? -15.221 2.401 -4.150 1.00 94.38 192 LEU A N 1
ATOM 1549 C CA . LEU A 1 192 ? -13.934 3.098 -4.225 1.00 94.38 192 LEU A CA 1
ATOM 1550 C C . LEU A 1 192 ? -12.786 2.135 -4.547 1.00 94.38 192 LEU A C 1
ATOM 1552 O O . LEU A 1 192 ? -11.949 2.449 -5.394 1.00 94.38 192 LEU A O 1
ATOM 1556 N N . LEU A 1 193 ? -12.772 0.953 -3.925 1.00 94.06 193 LEU A N 1
ATOM 1557 C CA . LEU A 1 193 ? -11.785 -0.084 -4.226 1.00 94.06 193 LEU A CA 1
ATOM 1558 C C . LEU A 1 193 ? -11.904 -0.569 -5.678 1.00 94.06 193 LEU A C 1
ATOM 1560 O O . LEU A 1 193 ? -10.898 -0.676 -6.381 1.00 94.06 193 LEU A O 1
ATOM 1564 N N . LEU A 1 194 ? -13.134 -0.804 -6.147 1.00 94.38 194 LEU A N 1
ATOM 1565 C CA . LEU A 1 194 ? -13.413 -1.192 -7.528 1.00 94.38 194 LEU A CA 1
ATOM 1566 C C . LEU A 1 194 ? -12.962 -0.112 -8.515 1.00 94.38 194 LEU A C 1
ATOM 1568 O O . LEU A 1 194 ? -12.310 -0.428 -9.506 1.00 94.38 194 LEU A O 1
ATOM 1572 N N . LEU A 1 195 ? -13.265 1.159 -8.241 1.00 95.69 195 LEU A N 1
ATOM 1573 C CA . LEU A 1 195 ? -12.837 2.275 -9.080 1.00 95.69 195 LEU A CA 1
ATOM 1574 C C . LEU A 1 195 ? -11.309 2.347 -9.161 1.00 95.69 195 LEU A C 1
ATOM 1576 O O . LEU A 1 195 ? -10.764 2.461 -10.257 1.00 95.69 195 LEU A O 1
ATOM 1580 N N . GLY A 1 196 ? -10.620 2.221 -8.023 1.00 93.25 196 GLY A N 1
ATOM 1581 C CA . GLY A 1 196 ? -9.160 2.142 -7.984 1.00 93.25 196 GLY A CA 1
ATOM 1582 C C . GLY A 1 196 ? -8.626 1.006 -8.857 1.00 93.25 196 GLY A C 1
ATOM 1583 O O . GLY A 1 196 ? -7.696 1.210 -9.637 1.00 93.25 196 GLY A O 1
ATOM 1584 N N . MET A 1 197 ? -9.259 -0.166 -8.796 1.00 93.06 197 MET A N 1
ATOM 1585 C CA . MET A 1 197 ? -8.875 -1.318 -9.610 1.00 93.06 197 MET A CA 1
ATOM 1586 C C . MET A 1 197 ? -9.120 -1.142 -11.100 1.00 93.06 197 MET A C 1
ATOM 1588 O O . MET A 1 197 ? -8.280 -1.534 -11.907 1.00 93.06 197 MET A O 1
ATOM 1592 N N . LEU A 1 198 ? -10.230 -0.517 -11.484 1.00 93.94 198 LEU A N 1
ATOM 1593 C CA . LEU A 1 198 ? -10.491 -0.185 -12.881 1.00 93.94 198 LEU A CA 1
ATOM 1594 C C . LEU A 1 198 ? -9.466 0.824 -13.407 1.00 93.94 198 LEU A C 1
ATOM 1596 O O . LEU A 1 198 ? -8.951 0.649 -14.510 1.00 93.94 198 LEU A O 1
ATOM 1600 N N . ILE A 1 199 ? -9.113 1.837 -12.609 1.00 93.06 199 ILE A N 1
ATOM 1601 C CA . ILE A 1 199 ? -8.061 2.803 -12.956 1.00 93.06 199 ILE A CA 1
ATOM 1602 C C . ILE A 1 199 ? -6.725 2.080 -13.162 1.00 93.06 199 ILE A C 1
ATOM 1604 O O . ILE A 1 199 ? -6.056 2.300 -14.173 1.00 93.06 199 ILE A O 1
ATOM 1608 N N . TRP A 1 200 ? -6.356 1.180 -12.247 1.00 92.81 200 TRP A N 1
ATOM 1609 C CA . TRP A 1 200 ? -5.138 0.382 -12.375 1.00 92.81 200 TRP A CA 1
ATOM 1610 C C . TRP A 1 200 ? -5.142 -0.490 -13.628 1.00 92.81 200 TRP A C 1
ATOM 1612 O O . TRP A 1 200 ? -4.176 -0.481 -14.388 1.00 92.81 200 TRP A O 1
ATOM 1622 N N . PHE A 1 201 ? -6.247 -1.186 -13.889 1.00 92.44 201 PHE A N 1
ATOM 1623 C CA . PHE A 1 201 ? -6.403 -2.026 -15.070 1.00 92.44 201 PHE A CA 1
ATOM 1624 C C . PHE A 1 201 ? -6.263 -1.223 -16.371 1.00 92.44 201 PHE A C 1
ATOM 1626 O O . PHE A 1 201 ? -5.607 -1.674 -17.312 1.00 92.44 201 PHE A O 1
ATOM 1633 N N . VAL A 1 202 ? -6.822 -0.009 -16.425 1.00 92.75 202 VAL A N 1
ATOM 1634 C CA . VAL A 1 202 ? -6.667 0.899 -17.573 1.00 92.75 202 VAL A CA 1
ATOM 1635 C C . VAL A 1 202 ? -5.210 1.340 -17.737 1.00 92.75 202 VAL A C 1
ATOM 1637 O O . VAL A 1 202 ? -4.696 1.385 -18.860 1.00 92.75 202 VAL A O 1
ATOM 1640 N N . PHE A 1 203 ? -4.517 1.633 -16.636 1.00 89.56 203 PHE A N 1
ATOM 1641 C CA . PHE A 1 203 ? -3.097 1.985 -16.657 1.00 89.56 203 PHE A CA 1
ATOM 1642 C C . PHE A 1 203 ? -2.222 0.826 -17.133 1.00 89.56 203 PHE A C 1
ATOM 1644 O O . PHE A 1 203 ? -1.339 1.038 -17.964 1.00 89.56 203 PHE A O 1
ATOM 1651 N N . GLU A 1 204 ? -2.483 -0.388 -16.660 1.00 90.00 204 GLU A N 1
ATOM 1652 C CA . GLU A 1 204 ? -1.753 -1.590 -17.057 1.00 90.00 204 GLU A CA 1
ATOM 1653 C C . GLU A 1 204 ? -2.025 -1.971 -18.518 1.00 90.00 204 GLU A C 1
ATOM 1655 O O . GLU A 1 204 ? -1.101 -2.318 -19.253 1.00 90.00 204 GLU A O 1
ATOM 1660 N N . SER A 1 205 ? -3.276 -1.869 -18.966 1.00 87.75 205 SER A N 1
ATOM 1661 C CA . SER A 1 205 ? -3.687 -2.358 -20.285 1.00 87.75 205 SER A CA 1
ATOM 1662 C C . SER A 1 205 ? -3.409 -1.360 -21.407 1.00 87.75 205 SER A C 1
ATOM 1664 O O . SER A 1 205 ? -2.971 -1.758 -22.487 1.00 87.75 205 SER A O 1
ATOM 1666 N N . PHE A 1 206 ? -3.633 -0.064 -21.166 1.00 89.44 206 PHE A N 1
ATOM 1667 C CA . PHE A 1 206 ? -3.639 0.942 -22.233 1.00 89.44 206 PHE A CA 1
ATOM 1668 C C . PHE A 1 206 ? -2.520 1.973 -22.094 1.00 89.44 206 PHE A C 1
ATOM 1670 O O . PHE A 1 206 ? -1.728 2.138 -23.019 1.00 89.44 206 PHE A O 1
ATOM 1677 N N . ILE A 1 207 ? -2.432 2.668 -20.955 1.00 86.88 207 ILE A N 1
ATOM 1678 C CA . ILE A 1 207 ? -1.603 3.884 -20.851 1.00 86.88 207 ILE A CA 1
ATOM 1679 C C . ILE A 1 207 ? -0.122 3.552 -20.636 1.00 86.88 207 ILE A C 1
ATOM 1681 O O . ILE A 1 207 ? 0.755 4.056 -21.336 1.00 86.88 207 ILE A O 1
ATOM 1685 N N . PHE A 1 208 ? 0.166 2.678 -19.674 1.00 84.94 208 PHE A N 1
ATOM 1686 C CA . PHE A 1 208 ? 1.517 2.350 -19.224 1.00 84.94 208 PHE A CA 1
ATOM 1687 C C . PHE A 1 208 ? 1.850 0.872 -19.431 1.00 84.94 208 PHE A C 1
ATOM 1689 O O . PHE A 1 208 ? 2.714 0.325 -18.744 1.00 84.94 208 PHE A O 1
ATOM 1696 N N . SER A 1 209 ? 1.226 0.235 -20.422 1.00 80.19 209 SER A N 1
ATOM 1697 C CA . SER A 1 209 ? 1.390 -1.192 -20.729 1.00 80.19 209 SER A CA 1
ATOM 1698 C C . SER A 1 209 ? 2.836 -1.617 -20.986 1.00 80.19 209 SER A C 1
ATOM 1700 O O . SER A 1 209 ? 3.224 -2.753 -20.729 1.00 80.19 209 SER A O 1
ATOM 1702 N N . LYS A 1 210 ? 3.699 -0.697 -21.424 1.00 80.50 210 LYS A N 1
ATOM 1703 C CA . LYS A 1 210 ? 5.137 -0.962 -21.571 1.00 80.50 210 LYS A CA 1
ATOM 1704 C C . LYS A 1 210 ? 5.893 -1.021 -20.232 1.00 80.50 210 LYS A C 1
ATOM 1706 O O . LYS A 1 210 ? 6.936 -1.669 -20.154 1.00 80.50 210 LYS A O 1
ATOM 1711 N N . TYR A 1 211 ? 5.395 -0.332 -19.208 1.00 79.38 211 TYR A N 1
ATOM 1712 C CA . TYR A 1 211 ? 6.075 -0.109 -17.930 1.00 79.38 211 TYR A CA 1
ATOM 1713 C C . TYR A 1 211 ? 5.528 -1.004 -16.811 1.00 79.38 211 TYR A C 1
ATOM 1715 O O . TYR A 1 211 ? 6.317 -1.605 -16.091 1.00 79.38 211 TYR A O 1
ATOM 1723 N N . ILE A 1 212 ? 4.200 -1.119 -16.695 1.00 85.31 212 ILE A N 1
ATOM 1724 C CA . ILE A 1 212 ? 3.512 -1.690 -15.518 1.00 85.31 212 ILE A CA 1
ATOM 1725 C C . ILE A 1 212 ? 3.066 -3.148 -15.738 1.00 85.31 212 ILE A C 1
ATOM 1727 O O . ILE A 1 212 ? 2.730 -3.842 -14.789 1.00 85.31 212 ILE A O 1
ATOM 1731 N N . ARG A 1 213 ? 3.147 -3.675 -16.966 1.00 83.69 213 ARG A N 1
ATOM 1732 C CA . ARG A 1 213 ? 2.657 -5.022 -17.338 1.00 83.69 213 ARG A CA 1
ATOM 1733 C C . ARG A 1 213 ? 3.255 -6.197 -16.553 1.00 83.69 213 ARG A C 1
ATOM 1735 O O . ARG A 1 213 ? 2.723 -7.298 -16.600 1.00 83.69 213 ARG A O 1
ATOM 1742 N N . TYR A 1 214 ? 4.374 -5.996 -15.864 1.00 86.06 214 TYR A N 1
ATOM 1743 C CA . TYR A 1 214 ? 4.998 -7.039 -15.045 1.00 86.06 214 TYR A CA 1
ATOM 1744 C C . TYR A 1 214 ? 4.498 -7.040 -13.594 1.00 86.06 214 TYR A C 1
ATOM 1746 O O . TYR A 1 214 ? 4.978 -7.848 -12.806 1.00 86.06 214 TYR A O 1
ATOM 1754 N N . THR A 1 215 ? 3.554 -6.165 -13.239 1.00 91.19 215 THR A N 1
ATOM 1755 C CA . THR A 1 215 ? 3.103 -5.918 -11.863 1.00 91.19 215 THR A CA 1
ATOM 1756 C C . THR A 1 215 ? 1.754 -6.580 -11.599 1.00 91.19 215 THR A C 1
ATOM 1758 O O . THR A 1 215 ? 0.722 -5.925 -11.473 1.00 91.19 215 THR A O 1
ATOM 1761 N N . PHE A 1 216 ? 1.766 -7.910 -11.536 1.00 87.44 216 PHE A N 1
ATOM 1762 C CA . PHE A 1 216 ? 0.564 -8.744 -11.436 1.00 87.44 216 PHE A CA 1
ATOM 1763 C C . PHE A 1 216 ? 0.113 -8.996 -9.991 1.00 87.44 216 PHE A C 1
ATOM 1765 O O . PHE A 1 216 ? -1.008 -9.452 -9.764 1.00 87.44 216 PHE A O 1
ATOM 1772 N N . THR A 1 217 ? 0.962 -8.720 -8.999 1.00 92.50 217 THR A N 1
ATOM 1773 C CA . THR A 1 217 ? 0.678 -9.015 -7.585 1.00 92.50 217 THR A CA 1
ATOM 1774 C C . THR A 1 217 ? -0.480 -8.213 -6.987 1.00 92.50 217 THR A C 1
ATOM 1776 O O . THR A 1 217 ? -0.973 -8.568 -5.916 1.00 92.50 217 THR A O 1
ATOM 1779 N N . VAL A 1 218 ? -0.965 -7.195 -7.703 1.00 93.56 218 VAL A N 1
ATOM 1780 C CA . VAL A 1 218 ? -2.152 -6.396 -7.367 1.00 93.56 218 VAL A CA 1
ATOM 1781 C C . VAL A 1 218 ? -3.421 -7.244 -7.254 1.00 93.56 218 VAL A C 1
ATOM 1783 O O . VAL A 1 218 ? -4.223 -7.045 -6.346 1.00 93.56 218 VAL A O 1
ATOM 1786 N N . TYR A 1 219 ? -3.612 -8.222 -8.140 1.00 92.12 219 TYR A N 1
ATOM 1787 C CA . TYR A 1 219 ? -4.834 -9.032 -8.126 1.00 92.12 219 TYR A CA 1
ATOM 1788 C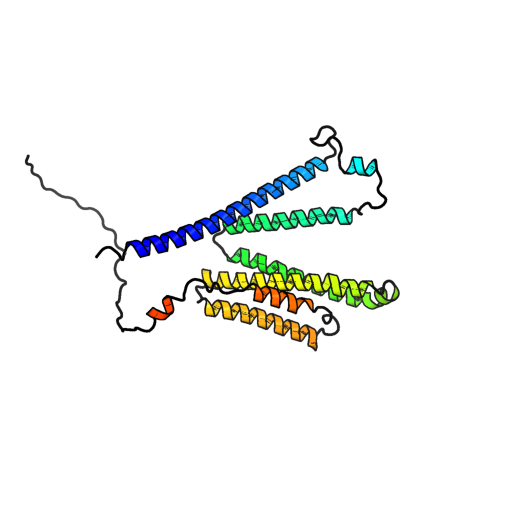 C . TYR A 1 219 ? -4.853 -10.045 -6.968 1.00 92.12 219 TYR A C 1
ATOM 1790 O O . TYR A 1 219 ? -5.831 -10.056 -6.218 1.00 92.12 219 TYR A O 1
ATOM 1798 N N . PRO A 1 220 ? -3.790 -10.847 -6.734 1.00 93.31 220 PRO A N 1
ATOM 1799 C CA . PRO A 1 220 ? -3.741 -11.763 -5.596 1.00 93.31 220 PRO A CA 1
ATOM 1800 C C . PRO A 1 220 ? -3.923 -11.072 -4.241 1.00 93.31 220 PRO A C 1
ATOM 1802 O O . PRO A 1 220 ? -4.665 -11.582 -3.404 1.00 93.31 220 PRO A O 1
ATOM 1805 N N . VAL A 1 221 ? -3.294 -9.909 -4.022 1.00 93.31 221 VAL A N 1
ATOM 1806 C CA . VAL A 1 221 ? -3.395 -9.211 -2.728 1.00 93.31 221 VAL A CA 1
ATOM 1807 C C . VAL A 1 221 ? -4.822 -8.751 -2.438 1.00 93.31 221 VAL A C 1
ATOM 1809 O O . VAL A 1 221 ? -5.277 -8.846 -1.302 1.00 93.31 221 VAL A O 1
ATOM 1812 N N . LEU A 1 222 ? -5.566 -8.328 -3.459 1.00 90.50 222 LEU A N 1
ATOM 1813 C CA . LEU A 1 222 ? -6.958 -7.925 -3.287 1.00 90.50 222 LEU A CA 1
ATOM 1814 C C . LEU A 1 222 ? -7.906 -9.105 -3.131 1.00 90.50 222 LEU A C 1
ATOM 1816 O O . LEU A 1 222 ? -8.860 -8.994 -2.372 1.00 90.50 222 LEU A O 1
ATOM 1820 N N . ILE A 1 223 ? -7.636 -10.240 -3.780 1.00 91.31 223 ILE A N 1
ATOM 1821 C CA . ILE A 1 223 ? -8.389 -11.477 -3.533 1.00 91.31 223 ILE A CA 1
ATOM 1822 C C . ILE A 1 223 ? -8.239 -11.888 -2.065 1.00 91.31 223 ILE A C 1
ATOM 1824 O O . ILE A 1 223 ? -9.235 -12.170 -1.404 1.00 91.31 223 ILE A O 1
ATOM 1828 N N . VAL A 1 224 ? -7.010 -11.869 -1.539 1.00 91.69 224 VAL A N 1
ATOM 1829 C CA . VAL A 1 224 ? -6.741 -12.173 -0.126 1.00 91.69 224 VAL A CA 1
ATOM 1830 C C . VAL A 1 224 ? -7.401 -11.143 0.792 1.00 91.69 224 VAL A C 1
ATOM 1832 O O . VAL A 1 224 ? -8.077 -11.524 1.744 1.00 91.69 224 VAL A O 1
ATOM 1835 N N . GLY A 1 225 ? -7.254 -9.850 0.494 1.00 86.25 225 GLY A N 1
ATOM 1836 C CA . GLY A 1 225 ? -7.830 -8.773 1.298 1.00 86.25 225 GLY A CA 1
ATOM 1837 C C . GLY A 1 225 ? -9.358 -8.816 1.347 1.00 86.25 225 GLY A C 1
ATOM 1838 O O . GLY A 1 225 ? -9.935 -8.721 2.423 1.00 86.25 225 GLY A O 1
ATOM 1839 N N . LEU A 1 226 ? -10.021 -9.030 0.208 1.00 86.31 226 LEU A N 1
ATOM 1840 C CA . LEU A 1 226 ? -11.474 -9.219 0.146 1.00 86.31 226 LEU A CA 1
ATOM 1841 C C . LEU A 1 226 ? -11.907 -10.517 0.834 1.00 86.31 226 LEU A C 1
ATOM 1843 O O . LEU A 1 226 ? -12.920 -10.527 1.525 1.00 86.31 226 LEU A O 1
ATOM 1847 N N . GLY A 1 227 ? -11.131 -11.596 0.696 1.00 80.38 227 GLY A N 1
ATOM 1848 C CA . GLY A 1 227 ? -11.381 -12.858 1.394 1.00 80.38 227 GLY A CA 1
ATOM 1849 C C . GLY A 1 227 ? -11.304 -12.731 2.918 1.00 80.38 227 GLY A C 1
ATOM 1850 O O . GLY A 1 227 ? -12.028 -13.426 3.625 1.00 80.38 227 GLY A O 1
ATOM 1851 N N . ALA A 1 228 ? -10.481 -11.813 3.431 1.00 78.69 228 ALA A N 1
ATOM 1852 C CA . ALA A 1 228 ? -10.417 -11.495 4.856 1.00 78.69 228 ALA A CA 1
ATOM 1853 C C . ALA A 1 228 ? -11.630 -10.679 5.351 1.00 78.69 228 ALA A C 1
ATOM 1855 O O . ALA A 1 228 ? -11.897 -10.647 6.553 1.00 78.69 228 ALA A O 1
ATOM 1856 N N . MET A 1 229 ? -12.401 -10.051 4.454 1.00 76.94 229 MET A N 1
ATOM 1857 C CA . MET A 1 229 ? -13.611 -9.290 4.788 1.00 76.94 229 MET A CA 1
ATOM 1858 C C . MET A 1 229 ? -14.834 -10.210 4.908 1.00 76.94 229 MET A C 1
ATOM 1860 O O . MET A 1 229 ? -15.786 -10.120 4.133 1.00 76.94 229 MET A O 1
ATOM 1864 N N . VAL A 1 230 ? -14.823 -11.119 5.883 1.00 60.34 230 VAL A N 1
ATOM 1865 C CA . VAL A 1 230 ? -15.967 -12.003 6.152 1.00 60.34 230 VAL A CA 1
ATOM 1866 C C . VAL A 1 230 ? -16.995 -11.269 7.027 1.00 60.34 230 VAL A C 1
ATOM 1868 O O . VAL A 1 230 ? -16.629 -10.740 8.080 1.00 60.34 230 VAL A O 1
ATOM 1871 N N . PRO A 1 231 ? -18.288 -11.226 6.646 1.00 53.78 231 PRO A N 1
ATOM 1872 C CA . PRO A 1 231 ? -19.338 -10.722 7.524 1.00 53.78 231 PRO A CA 1
ATOM 1873 C C . PRO A 1 231 ? -19.402 -11.559 8.804 1.00 53.78 231 PRO A C 1
ATOM 1875 O O . PRO A 1 231 ? -19.417 -12.787 8.736 1.00 53.78 231 PRO A O 1
ATOM 1878 N N . ASN A 1 232 ? -19.528 -10.917 9.967 1.00 46.09 232 ASN A N 1
ATOM 1879 C CA . ASN A 1 232 ? -19.873 -11.603 11.215 1.00 46.09 232 ASN A CA 1
ATOM 1880 C C . ASN A 1 232 ? -21.322 -12.126 11.130 1.00 46.09 232 ASN A C 1
ATOM 1882 O O . ASN A 1 232 ? -22.249 -11.543 11.686 1.00 46.09 232 ASN A O 1
ATOM 1886 N N . ALA A 1 233 ? -21.536 -13.220 10.403 1.00 39.81 233 ALA A N 1
ATOM 1887 C CA . ALA A 1 233 ? -22.829 -13.871 10.193 1.00 39.81 233 ALA A CA 1
ATOM 1888 C C . ALA A 1 233 ? -23.212 -14.775 11.383 1.00 39.81 233 ALA A C 1
ATOM 1890 O O . ALA A 1 233 ? -23.634 -15.912 11.202 1.00 39.81 233 ALA A O 1
ATOM 1891 N N . GLY A 1 234 ? -23.010 -14.291 12.611 1.00 42.88 234 GLY A N 1
ATOM 1892 C CA . GLY A 1 234 ? -23.036 -15.114 13.822 1.00 42.88 234 GLY A CA 1
ATOM 1893 C C . GLY A 1 234 ? -24.040 -14.709 14.901 1.00 42.88 234 GLY A C 1
ATOM 1894 O O . GLY A 1 234 ? -23.834 -15.102 16.044 1.00 42.88 234 GLY A O 1
ATOM 1895 N N . SER A 1 235 ? -25.083 -13.916 14.613 1.00 39.47 235 SER A N 1
ATOM 1896 C CA . SER A 1 235 ? -26.058 -13.565 15.670 1.00 39.47 235 SER A CA 1
ATOM 1897 C C . SER A 1 235 ? -27.520 -13.332 15.273 1.00 39.47 235 SER A C 1
ATOM 1899 O O . SER A 1 235 ? -28.306 -13.021 16.160 1.00 39.47 235 SER A O 1
ATOM 1901 N N . ASN A 1 236 ? -27.926 -13.440 14.001 1.00 40.56 236 ASN A N 1
ATOM 1902 C CA . ASN A 1 236 ? -29.225 -12.886 13.567 1.00 40.56 236 ASN A CA 1
ATOM 1903 C C . ASN A 1 236 ? -30.168 -13.866 12.842 1.00 40.56 236 ASN A C 1
ATOM 1905 O O . ASN A 1 236 ? -31.021 -13.413 12.082 1.00 40.56 236 ASN A O 1
ATOM 1909 N N . ASP A 1 237 ? -30.084 -15.178 13.089 1.00 41.28 237 ASP A N 1
ATOM 1910 C CA . ASP A 1 237 ? -31.106 -16.109 12.563 1.00 41.28 237 ASP A CA 1
ATOM 1911 C C . ASP A 1 237 ? -32.440 -16.039 13.349 1.00 41.28 237 ASP A C 1
ATOM 1913 O O . ASP A 1 237 ? -33.494 -16.444 12.864 1.00 41.28 237 ASP A O 1
ATOM 1917 N N . ASP A 1 238 ? -32.448 -15.406 14.529 1.00 44.59 238 ASP A N 1
ATOM 1918 C CA . ASP A 1 238 ? -33.669 -15.241 15.328 1.00 44.59 238 ASP A CA 1
ATOM 1919 C C . ASP A 1 238 ? -34.491 -13.990 14.962 1.00 44.59 238 ASP A C 1
ATOM 1921 O O . ASP A 1 238 ? -35.700 -13.963 15.188 1.00 44.59 238 ASP A O 1
ATOM 1925 N N . THR A 1 239 ? -33.896 -12.966 14.337 1.00 42.28 239 THR A N 1
ATOM 1926 C CA . THR A 1 239 ? -34.579 -11.682 14.052 1.00 42.28 239 THR A CA 1
ATOM 1927 C C . THR A 1 239 ? -35.503 -11.751 12.828 1.00 42.28 239 THR A C 1
ATOM 1929 O O . THR A 1 239 ? -36.499 -11.028 12.759 1.00 42.28 239 THR A O 1
ATOM 1932 N N . SER A 1 240 ? -35.240 -12.666 11.887 1.00 35.78 240 SER A N 1
ATOM 1933 C CA . SER A 1 240 ? -36.073 -12.864 10.687 1.00 35.78 240 SER A CA 1
ATOM 1934 C C . SER A 1 240 ? -37.495 -13.345 11.029 1.00 35.78 240 SER A C 1
ATOM 1936 O O . SER A 1 240 ? -38.461 -12.973 10.365 1.00 35.78 240 SER A O 1
ATOM 1938 N N . LYS A 1 241 ? -37.668 -14.084 12.137 1.00 34.66 241 LYS A N 1
ATOM 1939 C CA . LYS A 1 241 ? -38.984 -14.587 12.577 1.00 34.66 241 LYS A CA 1
ATOM 1940 C C . LYS A 1 241 ? -39.906 -13.523 13.184 1.00 34.66 241 LYS A C 1
ATOM 1942 O O . LYS A 1 241 ? -41.100 -13.786 13.325 1.00 34.66 241 LYS A O 1
ATOM 1947 N N . TYR A 1 242 ? -39.395 -12.339 13.527 1.00 39.16 242 TYR A N 1
ATOM 1948 C CA . TYR A 1 242 ? -40.183 -11.285 14.184 1.00 39.16 242 TYR A CA 1
ATOM 1949 C C . TYR A 1 242 ? -40.555 -10.115 13.264 1.00 39.16 242 TYR A C 1
ATOM 1951 O O . TYR A 1 242 ? -41.457 -9.352 13.600 1.00 39.16 242 TYR A O 1
ATOM 1959 N N . LEU A 1 243 ? -39.930 -9.993 12.088 1.00 41.91 243 LEU A N 1
ATOM 1960 C CA . LEU A 1 243 ? -40.199 -8.907 11.134 1.00 41.91 243 LEU A CA 1
ATOM 1961 C C . LEU A 1 243 ? -41.393 -9.162 10.197 1.00 41.91 243 LEU A C 1
ATOM 1963 O O . LEU A 1 243 ? -41.740 -8.291 9.408 1.00 41.91 243 LEU A O 1
ATOM 1967 N N . THR A 1 244 ? -42.075 -10.307 10.299 1.00 37.34 244 THR A N 1
ATOM 1968 C CA . THR A 1 244 ? -43.278 -10.610 9.496 1.00 37.34 244 THR A CA 1
ATOM 1969 C C . THR A 1 244 ? -44.605 -10.304 10.201 1.00 37.34 244 THR A C 1
ATOM 1971 O O . THR A 1 244 ? -45.654 -10.751 9.743 1.00 37.34 244 THR A O 1
ATOM 1974 N N . LYS A 1 245 ? -44.609 -9.554 11.312 1.00 34.31 245 LYS A N 1
ATOM 1975 C CA . LYS A 1 245 ? -45.852 -9.068 11.939 1.00 34.31 245 LYS A CA 1
ATOM 1976 C C . LYS A 1 245 ? -45.782 -7.572 12.230 1.00 34.31 245 LYS A C 1
ATOM 1978 O O . LYS A 1 245 ? -45.470 -7.155 13.339 1.00 34.31 245 LYS A O 1
ATOM 1983 N N . GLU A 1 246 ? -46.125 -6.773 11.228 1.00 35.31 246 GLU A N 1
ATOM 1984 C CA . GLU A 1 246 ? -46.565 -5.391 11.433 1.00 35.31 246 GLU A CA 1
ATOM 1985 C C . GLU A 1 246 ? -47.882 -5.370 12.230 1.00 35.31 246 GLU A C 1
ATOM 1987 O O . GLU A 1 246 ? -48.790 -6.162 11.954 1.00 35.31 246 GLU A O 1
ATOM 1992 N N . PRO A 1 247 ? -48.023 -4.443 13.192 1.00 35.81 247 PRO A N 1
ATOM 1993 C CA . PRO A 1 247 ? -49.161 -3.540 13.082 1.00 35.81 247 PRO A CA 1
ATOM 1994 C C . PRO A 1 247 ? -48.795 -2.075 13.367 1.00 35.81 247 PRO A C 1
ATOM 1996 O O . PRO A 1 247 ? -48.123 -1.731 14.336 1.00 35.81 247 PRO A O 1
ATOM 1999 N N . ASN A 1 248 ? -49.326 -1.217 12.500 1.00 39.84 248 ASN A N 1
ATOM 2000 C CA . ASN A 1 248 ? -49.365 0.238 12.561 1.00 39.84 248 ASN A CA 1
ATOM 2001 C C . ASN A 1 248 ? -49.768 0.798 13.941 1.00 39.84 248 ASN A C 1
ATOM 2003 O O . ASN A 1 248 ? -50.943 0.732 14.303 1.00 39.84 248 ASN A O 1
ATOM 2007 N N . HIS A 1 249 ? -48.851 1.456 14.660 1.00 32.25 249 HIS A N 1
ATOM 2008 C CA . HIS A 1 249 ? -49.214 2.529 15.597 1.00 32.25 249 HIS A CA 1
ATOM 2009 C C . HIS A 1 249 ? -48.015 3.432 15.933 1.00 32.25 249 HIS A C 1
ATOM 2011 O O . HIS A 1 249 ? -46.982 2.964 16.405 1.00 32.25 249 HIS A O 1
ATOM 2017 N N . LYS A 1 250 ? -48.165 4.741 15.705 1.00 38.47 250 LYS A N 1
ATOM 2018 C CA . LYS A 1 250 ? -47.192 5.793 16.038 1.00 38.47 250 LYS A CA 1
ATOM 2019 C C . LYS A 1 250 ? -47.506 6.358 17.431 1.00 38.47 250 LYS A C 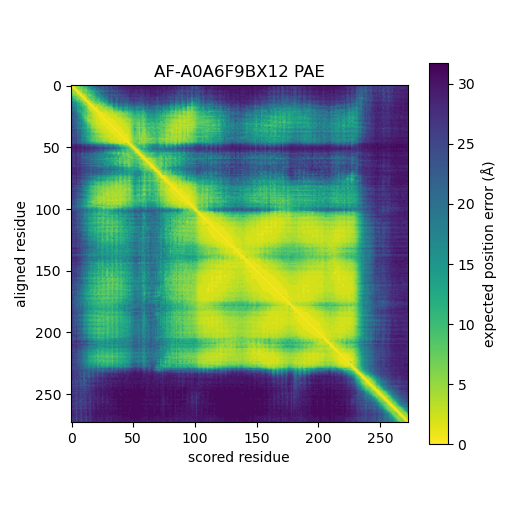1
ATOM 2021 O O . LYS A 1 250 ? -48.640 6.789 17.621 1.00 38.47 250 LYS A O 1
ATOM 2026 N N . PRO A 1 251 ? -46.534 6.471 18.354 1.00 34.88 251 PRO A N 1
ATOM 2027 C CA . PRO A 1 251 ? -46.655 7.389 19.480 1.00 34.88 251 PRO A CA 1
ATOM 2028 C C . PRO A 1 251 ? -45.641 8.539 19.392 1.00 34.88 251 PRO A C 1
ATOM 2030 O O . PRO A 1 251 ? -44.439 8.337 19.223 1.00 34.88 251 PRO A O 1
ATOM 2033 N N . ASP A 1 252 ? -46.161 9.757 19.531 1.00 40.47 252 ASP A N 1
ATOM 2034 C CA . ASP A 1 252 ? -45.411 10.992 19.743 1.00 40.47 252 ASP A CA 1
ATOM 2035 C C . ASP A 1 252 ? -44.833 11.015 21.168 1.00 40.47 252 ASP A C 1
ATOM 2037 O O . ASP A 1 252 ? -45.576 10.894 22.143 1.00 40.47 252 ASP A O 1
ATOM 2041 N N . PHE A 1 253 ? -43.517 11.198 21.316 1.00 34.81 253 PHE A N 1
ATOM 2042 C CA . PHE A 1 253 ? -42.902 11.357 22.638 1.00 34.81 253 PHE A CA 1
ATOM 2043 C C . PHE A 1 253 ? -41.648 12.235 22.583 1.00 34.81 253 PHE A C 1
ATOM 2045 O O . PHE A 1 253 ? -40.526 11.740 22.550 1.00 34.81 253 PHE A O 1
ATOM 2052 N N . CYS A 1 254 ? -41.826 13.561 22.563 1.00 30.17 254 CYS A N 1
ATOM 2053 C CA . CYS A 1 254 ? -40.780 14.478 23.025 1.00 30.17 254 CYS A CA 1
ATOM 2054 C C . CYS A 1 254 ? -41.347 15.859 23.393 1.00 30.17 254 CYS A C 1
ATOM 2056 O O . CYS A 1 254 ? -41.304 16.810 22.616 1.00 30.17 254 CYS A O 1
ATOM 2058 N N . LYS A 1 255 ? -41.878 15.976 24.611 1.00 35.06 255 LYS A N 1
ATOM 2059 C CA . LYS A 1 255 ? -41.827 17.208 25.406 1.00 35.06 255 LYS A CA 1
ATOM 2060 C C . LYS A 1 255 ? -41.527 16.798 26.843 1.00 35.06 255 LYS A C 1
ATOM 2062 O O . LYS A 1 255 ? -42.046 15.783 27.301 1.00 35.06 255 LYS A O 1
ATOM 2067 N N . THR A 1 256 ? -40.766 17.643 27.535 1.00 33.22 256 THR A N 1
ATOM 2068 C CA . THR A 1 256 ? -40.458 17.641 28.980 1.00 33.22 256 THR A CA 1
ATOM 2069 C C . THR A 1 256 ? -39.074 17.120 29.371 1.00 33.22 256 THR A C 1
ATOM 2071 O O . THR A 1 256 ? -38.966 16.102 30.034 1.00 33.22 256 THR A O 1
ATOM 2074 N N . VAL A 1 257 ? -38.023 17.890 29.071 1.00 34.44 257 VAL A N 1
ATOM 2075 C CA . VAL A 1 257 ? -36.968 18.199 30.056 1.00 34.44 257 VAL A CA 1
ATOM 2076 C C . VAL A 1 257 ? -36.480 19.615 29.750 1.00 34.44 257 VAL A C 1
ATOM 2078 O O . VAL A 1 257 ? -35.939 19.830 28.672 1.00 34.44 257 VAL A O 1
ATOM 2081 N N . CYS A 1 258 ? -36.764 20.567 30.648 1.00 33.97 258 CYS A N 1
ATOM 2082 C CA . CYS A 1 258 ? -35.926 21.724 31.018 1.00 33.97 258 CYS A CA 1
ATOM 2083 C C . CYS A 1 258 ? -36.777 22.827 31.673 1.00 33.97 258 CYS A C 1
ATOM 2085 O O . CYS A 1 258 ? -37.320 23.683 30.982 1.00 33.97 258 CYS A O 1
ATOM 2087 N N . GLN A 1 259 ? -36.835 22.844 33.007 1.00 32.03 259 GLN A N 1
ATOM 2088 C CA . GLN A 1 259 ? -36.829 24.085 33.793 1.00 32.03 259 GLN A CA 1
ATOM 2089 C C . GLN A 1 259 ? -36.409 23.792 35.250 1.00 32.03 259 GLN A C 1
ATOM 2091 O O . GLN A 1 259 ? -36.877 22.799 35.810 1.00 32.03 259 GLN A O 1
ATOM 2096 N N . PRO A 1 260 ? -35.544 24.619 35.872 1.00 43.12 260 PRO A N 1
ATOM 2097 C CA . PRO A 1 260 ? -35.201 24.529 37.288 1.00 43.12 260 PRO A CA 1
ATOM 2098 C C . PRO A 1 260 ? -36.005 25.552 38.112 1.00 43.12 260 PRO A C 1
ATOM 2100 O O . PRO A 1 260 ? -36.145 26.702 37.706 1.00 43.12 260 PRO A O 1
ATOM 2103 N N . MET A 1 261 ? -36.480 25.174 39.298 1.00 33.94 261 MET A N 1
ATOM 2104 C CA . MET A 1 261 ? -36.925 26.100 40.353 1.00 33.94 261 MET A CA 1
ATOM 2105 C C . MET A 1 261 ? -36.500 25.484 41.696 1.00 33.94 261 MET A C 1
ATOM 2107 O O . MET A 1 261 ? -36.656 24.285 41.885 1.00 33.94 261 MET A O 1
ATOM 2111 N N . GLY A 1 262 ? -35.847 26.174 42.631 1.00 34.31 262 GLY A N 1
ATOM 2112 C CA . GLY A 1 262 ? -36.023 27.577 43.003 1.00 34.31 262 GLY A CA 1
ATOM 2113 C C . GLY A 1 262 ? -36.910 27.629 44.252 1.00 34.31 262 GLY A C 1
ATOM 2114 O O . GLY A 1 262 ? -38.055 27.209 44.191 1.00 34.31 262 GLY A O 1
ATOM 2115 N N . LYS A 1 263 ? -36.319 28.065 45.371 1.00 35.66 263 LYS A N 1
ATOM 2116 C CA . LYS A 1 263 ? -36.833 28.150 46.755 1.00 35.66 263 LYS A CA 1
ATOM 2117 C C . LYS A 1 263 ? -38.290 28.630 46.887 1.00 35.66 263 LYS A C 1
ATOM 2119 O O . LYS A 1 263 ? -38.645 29.579 46.205 1.00 35.66 263 LYS A O 1
ATOM 2124 N N . ASP A 1 264 ? -39.024 28.112 47.881 1.00 32.53 264 ASP A N 1
ATOM 2125 C CA . ASP A 1 264 ? -39.640 28.970 48.907 1.00 32.53 264 ASP A CA 1
ATOM 2126 C C . ASP A 1 264 ? -40.155 28.222 50.151 1.00 32.53 264 ASP A C 1
ATOM 2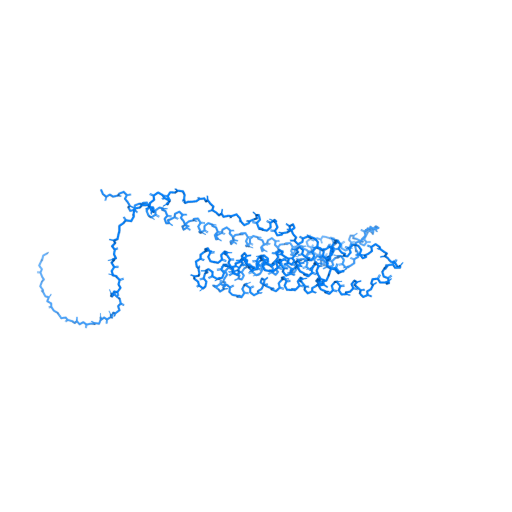128 O O . ASP A 1 264 ? -40.326 27.006 50.171 1.00 32.53 264 ASP A O 1
ATOM 2132 N N . SER A 1 265 ? -40.294 29.006 51.217 1.00 35.59 265 SER A N 1
ATOM 2133 C CA . SER A 1 265 ? -40.454 28.640 52.627 1.00 35.59 265 SER A CA 1
ATOM 2134 C C . SER A 1 265 ? -41.926 28.450 53.039 1.00 35.59 265 SER A C 1
ATOM 2136 O O . SER A 1 265 ? -42.819 28.929 52.345 1.00 35.59 265 SER A O 1
ATOM 2138 N N . THR A 1 266 ? -42.152 27.892 54.245 1.00 31.94 266 THR A N 1
ATOM 2139 C CA . THR A 1 266 ? -43.093 28.340 55.321 1.00 31.94 266 THR A CA 1
ATOM 2140 C C . THR A 1 266 ? -43.977 27.233 55.958 1.00 31.94 266 THR A C 1
ATOM 2142 O O . THR A 1 266 ? -44.856 26.676 55.319 1.00 31.94 266 THR A O 1
ATOM 2145 N N . MET A 1 267 ? -43.718 26.997 57.259 1.00 30.62 267 MET A N 1
ATOM 2146 C CA . MET A 1 267 ? -44.564 26.580 58.410 1.00 30.62 267 MET A CA 1
ATOM 2147 C C . MET A 1 267 ? -45.652 25.481 58.335 1.00 30.62 267 MET A C 1
ATOM 2149 O O . MET A 1 267 ? -46.684 25.661 57.704 1.00 30.62 267 MET A O 1
ATOM 2153 N N . ALA A 1 268 ? -45.505 24.474 59.217 1.00 36.09 268 ALA A N 1
ATOM 2154 C CA . ALA A 1 268 ? -46.445 24.028 60.282 1.00 36.09 268 ALA A CA 1
ATOM 2155 C C . ALA A 1 268 ? -45.795 22.809 60.995 1.00 36.09 268 ALA A C 1
ATOM 2157 O O . ALA A 1 268 ? -45.481 21.828 60.336 1.00 36.09 268 ALA A O 1
ATOM 2158 N N . SER A 1 269 ? -45.245 22.893 62.213 1.00 32.81 269 SER A N 1
ATOM 2159 C CA . SER A 1 269 ? -45.856 22.881 63.561 1.00 32.81 269 SER A CA 1
ATOM 2160 C C . SER A 1 269 ? -46.698 21.638 63.917 1.00 32.81 269 SER A C 1
ATOM 2162 O O . SER A 1 269 ? -47.651 21.330 63.212 1.00 32.81 269 SER A O 1
ATOM 2164 N N . GLN A 1 270 ? -46.369 21.062 65.091 1.00 33.81 270 GLN A N 1
ATOM 2165 C CA . GLN A 1 270 ? -47.088 20.085 65.949 1.00 33.81 270 GLN A CA 1
ATOM 2166 C C . GLN A 1 270 ? -46.896 18.581 65.638 1.00 33.81 270 GLN A C 1
ATOM 2168 O O . GLN A 1 270 ? -47.345 18.087 64.616 1.00 33.81 270 GLN A O 1
ATOM 2173 N N . THR A 1 271 ? -46.025 17.859 66.369 1.00 35.50 271 THR A N 1
ATOM 2174 C CA . THR A 1 271 ? -46.151 17.213 67.714 1.00 35.50 271 THR A CA 1
ATOM 2175 C C . THR A 1 271 ? -46.965 15.917 67.738 1.00 35.50 271 THR A C 1
ATOM 2177 O O . THR A 1 271 ? -48.140 15.945 67.392 1.00 35.50 271 THR A O 1
ATOM 2180 N N . GLY A 1 272 ? -46.395 14.855 68.328 1.00 33.84 272 GLY A N 1
ATOM 2181 C CA . GLY A 1 272 ? -47.174 13.880 69.105 1.00 33.84 272 GLY A CA 1
ATOM 2182 C C . GLY A 1 272 ? -46.728 12.416 69.039 1.00 33.84 272 GLY A C 1
ATOM 2183 O O . GLY A 1 272 ? -47.157 11.720 68.130 1.00 33.84 272 GLY A O 1
ATOM 2184 N N . PHE A 1 273 ? -46.010 12.000 70.094 1.00 35.84 273 PHE A N 1
ATOM 2185 C CA . PHE A 1 273 ? -45.711 10.640 70.591 1.00 35.84 273 PHE A CA 1
ATOM 2186 C C . PHE A 1 273 ? -44.764 9.723 69.807 1.00 35.84 273 PHE A C 1
ATOM 2188 O O . PHE A 1 273 ? -45.057 9.349 68.655 1.00 35.84 273 PHE A O 1
#

Foldseek 3Di:
DPPPPVVVCVVVVVVVVVVVVVLVVLVVVLVVLVVVLVVVVVVVCQQQDPDCPGPDNAHPVRVCVVPVDPDDDDPVVVVVVVVVSVVSVVVSVLSVVVSVDPDLVVVLVVLVVFLVVLVVVLVVLLVVCVVCVVVCCVPPVCVSVCSLQPVNLVSLLRSLLSLLVSLVSVLVCCCPPVVDDNVVSVCVSVVVNVVVVVVVVCCCPPPPVVRCVSRPNNVVSVVVSVVVPDPPPDDPPPVVVVVPDDDDDDDDDDDDDDDDDDDDDDDDDDDDD

Radius of gyration: 30.65 Å; Cα contacts (8 Å, |Δi|>4): 127; chains: 1; bounding box: 88×45×93 Å

pLDDT: mean 73.41, std 20.58, range [30.17, 95.69]